Protein AF-A0AAV0Y9K5-F1 (afdb_monomer_lite)

Structure (mmCIF, N/CA/C/O backbone):
data_AF-A0AAV0Y9K5-F1
#
_entry.id   AF-A0AAV0Y9K5-F1
#
loop_
_atom_site.group_PDB
_atom_site.id
_atom_site.type_symbol
_atom_site.label_atom_id
_atom_site.label_alt_id
_atom_site.label_comp_id
_atom_site.label_asym_id
_atom_site.label_entity_id
_atom_site.label_seq_id
_atom_site.pdbx_PDB_ins_code
_atom_site.Cartn_x
_atom_site.Cartn_y
_atom_site.Cartn_z
_atom_site.occupancy
_atom_site.B_iso_or_equiv
_atom_site.auth_seq_id
_atom_site.auth_comp_id
_atom_site.auth_asym_id
_atom_site.auth_atom_id
_atom_site.pdbx_PDB_model_num
ATOM 1 N N . MET A 1 1 ? 16.416 -33.938 -94.718 1.00 33.91 1 MET A N 1
ATOM 2 C CA . MET A 1 1 ? 17.228 -32.717 -94.910 1.00 33.91 1 MET A CA 1
ATOM 3 C C . MET A 1 1 ? 16.615 -31.605 -94.072 1.00 33.91 1 MET A C 1
ATOM 5 O O . MET A 1 1 ? 15.690 -30.941 -94.509 1.00 33.91 1 MET A O 1
ATOM 9 N N . THR A 1 2 ? 17.045 -31.491 -92.819 1.00 32.94 2 THR A N 1
ATOM 10 C CA . THR A 1 2 ? 16.556 -30.498 -91.853 1.00 32.94 2 THR A CA 1
ATOM 11 C C . THR A 1 2 ? 17.493 -29.299 -91.865 1.00 32.94 2 THR A C 1
ATOM 13 O O . THR A 1 2 ? 18.626 -29.385 -91.402 1.00 32.94 2 THR A O 1
ATOM 16 N N . THR A 1 3 ? 17.034 -28.193 -92.441 1.00 32.84 3 THR A N 1
ATOM 17 C CA . THR A 1 3 ? 17.756 -26.920 -92.498 1.00 32.84 3 THR A CA 1
ATOM 18 C C . THR A 1 3 ? 17.800 -26.270 -91.115 1.00 32.84 3 THR A C 1
ATOM 20 O O . THR A 1 3 ? 16.794 -25.760 -90.623 1.00 32.84 3 THR A O 1
ATOM 23 N N . THR A 1 4 ? 18.976 -26.280 -90.495 1.00 39.34 4 THR A N 1
ATOM 24 C CA . THR A 1 4 ? 19.327 -25.509 -89.298 1.00 39.34 4 THR A CA 1
ATOM 25 C C . THR A 1 4 ? 19.310 -24.010 -89.608 1.00 39.34 4 THR A C 1
ATOM 27 O O . THR A 1 4 ? 20.103 -23.526 -90.415 1.00 39.34 4 THR A O 1
ATOM 30 N N . LYS A 1 5 ? 18.400 -23.260 -88.971 1.00 43.12 5 LYS A N 1
ATOM 31 C CA . LYS A 1 5 ? 18.422 -21.790 -88.968 1.00 43.12 5 LYS A CA 1
ATOM 32 C C . LYS A 1 5 ? 19.549 -21.315 -88.047 1.00 43.12 5 LYS A C 1
ATOM 34 O O . LYS A 1 5 ? 19.504 -21.559 -86.847 1.00 43.12 5 LYS A O 1
ATOM 39 N N . ASN A 1 6 ? 20.537 -20.634 -88.621 1.00 41.34 6 ASN A N 1
ATOM 40 C CA . ASN A 1 6 ? 21.609 -19.963 -87.890 1.00 41.34 6 ASN A CA 1
ATOM 41 C C . ASN A 1 6 ? 21.047 -18.769 -87.102 1.00 41.34 6 ASN A C 1
ATOM 43 O O . ASN A 1 6 ? 20.662 -17.763 -87.699 1.00 41.34 6 ASN A O 1
ATOM 47 N N . THR A 1 7 ? 21.026 -18.863 -85.774 1.00 45.25 7 THR A N 1
ATOM 48 C CA . THR A 1 7 ? 20.825 -17.723 -84.869 1.00 45.25 7 THR A CA 1
ATOM 49 C C . THR A 1 7 ? 22.061 -16.826 -84.906 1.00 45.25 7 THR A C 1
ATOM 51 O O . THR A 1 7 ? 23.193 -17.294 -84.761 1.00 45.25 7 THR A O 1
ATOM 54 N N . ARG A 1 8 ? 21.869 -15.524 -85.148 1.00 39.25 8 ARG A N 1
ATOM 55 C CA . ARG A 1 8 ? 22.966 -14.547 -85.155 1.00 39.25 8 ARG A CA 1
ATOM 56 C C . ARG A 1 8 ? 23.353 -14.233 -83.708 1.00 39.25 8 ARG A C 1
ATOM 58 O O . ARG A 1 8 ? 22.507 -14.173 -82.825 1.00 39.25 8 ARG A O 1
ATOM 65 N N . ARG A 1 9 ? 24.640 -13.967 -83.463 1.00 42.25 9 ARG A N 1
ATOM 66 C CA . ARG A 1 9 ? 25.196 -13.625 -82.133 1.00 42.25 9 ARG A CA 1
ATOM 67 C C . ARG A 1 9 ? 24.560 -12.373 -81.489 1.00 42.25 9 ARG A C 1
ATOM 69 O O . ARG A 1 9 ? 24.800 -12.115 -80.318 1.00 42.25 9 ARG A O 1
ATOM 76 N N . SER A 1 10 ? 23.774 -11.611 -82.252 1.00 48.78 10 SER A N 1
ATOM 77 C CA . SER A 1 10 ? 23.029 -10.415 -81.842 1.00 48.78 10 SER A CA 1
ATOM 78 C C . SER A 1 10 ? 21.662 -10.691 -81.204 1.00 48.78 10 SER A C 1
ATOM 80 O O . SER A 1 10 ? 21.035 -9.748 -80.744 1.00 48.78 10 SER A O 1
ATOM 82 N N . ASP A 1 11 ? 21.197 -11.944 -81.158 1.00 47.25 11 ASP A N 1
ATOM 83 C CA . ASP A 1 11 ? 19.882 -12.298 -80.590 1.00 47.25 11 ASP A CA 1
ATOM 84 C C . ASP A 1 11 ? 19.934 -12.607 -79.078 1.00 47.25 11 ASP A C 1
ATOM 86 O O . ASP A 1 11 ? 19.009 -13.193 -78.516 1.00 47.25 11 ASP A O 1
ATOM 90 N N . ILE A 1 12 ? 21.019 -12.225 -78.393 1.00 52.91 12 ILE A N 1
ATOM 91 C CA . ILE A 1 12 ? 21.086 -12.280 -76.928 1.00 52.91 12 ILE A CA 1
ATOM 92 C C . ILE A 1 12 ? 20.261 -11.093 -76.408 1.00 52.91 12 ILE A C 1
ATOM 94 O O . ILE A 1 12 ? 20.577 -9.961 -76.777 1.00 52.91 12 ILE A O 1
ATOM 98 N N . PRO A 1 13 ? 19.223 -11.299 -75.575 1.00 57.62 13 PRO A N 1
ATOM 99 C CA . PRO A 1 13 ? 18.435 -10.199 -75.034 1.00 57.62 13 PRO A CA 1
ATOM 100 C C . PRO A 1 13 ? 19.340 -9.305 -74.180 1.00 57.62 13 PRO A C 1
ATOM 102 O O . PRO A 1 13 ? 19.715 -9.653 -73.061 1.00 57.62 13 PRO A O 1
ATOM 105 N N . VAL A 1 14 ? 19.732 -8.161 -74.739 1.00 71.81 14 VAL A N 1
ATOM 106 C CA . VAL A 1 14 ? 20.492 -7.134 -74.028 1.00 71.81 14 VAL A CA 1
ATOM 107 C C . VAL A 1 14 ? 19.559 -6.523 -72.988 1.00 71.81 14 VAL A C 1
ATOM 109 O O . VAL A 1 14 ? 18.452 -6.092 -73.310 1.00 71.81 14 VAL A O 1
ATOM 112 N N . PHE A 1 15 ? 19.976 -6.530 -71.724 1.00 80.62 15 PHE A N 1
ATOM 113 C CA . PHE A 1 15 ? 19.208 -5.916 -70.646 1.00 80.62 15 PHE A CA 1
ATOM 114 C C . PHE A 1 15 ? 19.097 -4.402 -70.881 1.00 80.62 15 PHE A C 1
ATOM 116 O O . PHE A 1 15 ? 20.105 -3.733 -71.103 1.00 80.62 15 PHE A O 1
ATOM 123 N N . ASP A 1 16 ? 17.879 -3.861 -70.829 1.00 84.69 16 ASP A N 1
ATOM 124 C CA . ASP A 1 16 ? 17.638 -2.426 -70.994 1.00 84.69 16 ASP A CA 1
ATOM 125 C C . ASP A 1 16 ? 17.833 -1.692 -69.660 1.00 84.69 16 ASP A C 1
ATOM 127 O O . ASP A 1 16 ? 16.933 -1.617 -68.823 1.00 84.69 16 ASP A O 1
ATOM 131 N N . PHE A 1 17 ? 19.031 -1.145 -69.476 1.00 84.31 17 PHE A N 1
ATOM 132 C CA . PHE A 1 17 ? 19.441 -0.407 -68.281 1.00 84.31 17 PHE A CA 1
ATOM 133 C C . PHE A 1 17 ? 18.719 0.933 -68.089 1.00 84.31 17 PHE A C 1
ATOM 135 O O . PHE A 1 17 ? 18.661 1.427 -66.961 1.00 84.31 17 PHE A O 1
ATOM 142 N N . LYS A 1 18 ? 18.135 1.485 -69.161 1.00 85.69 18 LYS A N 1
ATOM 143 C CA . LYS A 1 18 ? 17.441 2.776 -69.157 1.00 85.69 18 LYS A CA 1
ATOM 144 C C . LYS A 1 18 ? 15.988 2.638 -68.715 1.00 85.69 18 LYS A C 1
ATOM 146 O O . LYS A 1 18 ? 15.462 3.531 -68.054 1.00 85.69 18 LYS A O 1
ATOM 151 N N . GLN A 1 19 ? 15.333 1.538 -69.085 1.00 85.19 19 GLN A N 1
ATOM 152 C CA . GLN A 1 19 ? 13.914 1.315 -68.783 1.00 85.19 19 GLN A CA 1
ATOM 153 C C . GLN A 1 19 ? 13.682 0.343 -67.624 1.00 85.19 19 GLN A C 1
ATOM 155 O O . GLN A 1 19 ? 12.619 0.383 -67.005 1.00 85.19 19 GLN A O 1
ATOM 160 N N . LYS A 1 20 ? 14.652 -0.519 -67.293 1.00 88.50 20 LYS A N 1
ATOM 161 C CA . LYS A 1 20 ? 14.515 -1.514 -66.222 1.00 88.50 20 LYS A CA 1
ATOM 162 C C . LYS A 1 20 ? 15.459 -1.250 -65.057 1.00 88.50 20 LYS A C 1
ATOM 164 O O . LYS A 1 20 ? 16.597 -0.821 -65.211 1.00 88.50 20 LYS A O 1
ATOM 169 N N . CYS A 1 21 ? 14.987 -1.590 -63.863 1.00 89.62 21 CYS A N 1
ATOM 170 C CA . CYS A 1 21 ? 15.775 -1.565 -62.643 1.00 89.62 21 CYS A CA 1
AT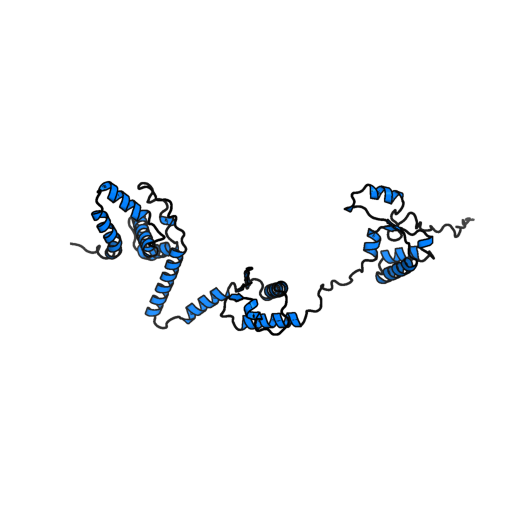OM 171 C C . CYS A 1 21 ? 16.842 -2.664 -62.672 1.00 89.62 21 CYS A C 1
ATOM 173 O O . CYS A 1 21 ? 16.518 -3.854 -62.686 1.00 89.62 21 CYS A O 1
ATOM 175 N N . LEU A 1 22 ? 18.114 -2.279 -62.579 1.00 89.38 22 LEU A N 1
ATOM 176 C CA . LEU A 1 22 ? 19.254 -3.205 -62.577 1.00 89.38 22 LEU A CA 1
ATOM 177 C C . LEU A 1 22 ? 19.247 -4.197 -61.395 1.00 89.38 22 LEU A C 1
ATOM 179 O O . LEU A 1 22 ? 19.910 -5.228 -61.455 1.00 89.38 22 LEU A O 1
ATOM 183 N N . LEU A 1 23 ? 18.488 -3.913 -60.326 1.00 88.88 23 LEU A N 1
ATOM 184 C CA . LEU A 1 23 ? 18.398 -4.767 -59.136 1.00 88.88 23 LEU A CA 1
ATOM 185 C C . LEU A 1 23 ? 17.239 -5.768 -59.203 1.00 88.88 23 LEU A C 1
ATOM 187 O O . LEU A 1 23 ? 17.429 -6.935 -58.872 1.00 88.88 23 LEU A O 1
ATOM 191 N N . CYS A 1 24 ? 16.042 -5.360 -59.629 1.00 88.00 24 CYS A N 1
ATOM 192 C CA . CYS A 1 24 ? 14.838 -6.206 -59.570 1.00 88.00 24 CYS A CA 1
ATOM 193 C C . CYS A 1 24 ? 14.204 -6.513 -60.933 1.00 88.00 24 CYS A C 1
ATOM 195 O O . CYS A 1 24 ? 13.183 -7.186 -60.967 1.00 88.00 24 CYS A O 1
ATOM 197 N N . GLU A 1 25 ? 14.772 -6.011 -62.036 1.00 85.62 25 GLU A N 1
ATOM 198 C CA . GLU A 1 25 ? 14.223 -6.103 -63.403 1.00 85.62 25 GLU A CA 1
ATOM 199 C C . GLU A 1 25 ? 12.873 -5.379 -63.623 1.00 85.62 25 GLU A C 1
ATOM 201 O O . GLU A 1 25 ? 12.428 -5.217 -64.759 1.00 85.62 25 GLU A O 1
ATOM 206 N N . GLY A 1 26 ? 12.248 -4.861 -62.564 1.00 86.00 26 GLY A N 1
ATOM 207 C CA . GLY A 1 26 ? 11.016 -4.080 -62.652 1.00 86.00 26 GLY A CA 1
ATOM 208 C C . GLY A 1 26 ? 11.171 -2.767 -63.424 1.00 86.00 26 GLY A C 1
ATOM 209 O O . GLY A 1 26 ? 12.276 -2.259 -63.611 1.00 86.00 26 GLY A O 1
ATOM 210 N N . ASP A 1 27 ? 10.039 -2.200 -63.834 1.00 86.50 27 ASP A N 1
ATOM 211 C CA . ASP A 1 27 ? 9.964 -0.947 -64.591 1.00 86.50 27 ASP A CA 1
ATOM 212 C C . ASP A 1 27 ? 10.581 0.230 -63.809 1.00 86.50 27 ASP A C 1
ATOM 214 O O . ASP A 1 27 ? 10.186 0.524 -62.678 1.00 86.50 27 ASP A O 1
ATOM 218 N N . ALA A 1 28 ? 11.570 0.884 -64.414 1.00 86.06 28 ALA A N 1
ATOM 219 C CA . ALA A 1 28 ? 12.260 2.077 -63.920 1.00 86.06 28 ALA A CA 1
ATOM 220 C C . ALA A 1 28 ? 12.249 3.212 -64.968 1.00 86.06 28 ALA A C 1
ATOM 222 O O . ALA A 1 28 ? 13.058 4.146 -64.907 1.00 86.06 28 ALA A O 1
ATOM 223 N N . SER A 1 29 ? 11.328 3.119 -65.930 1.00 86.94 29 SER A N 1
ATOM 224 C CA . SER A 1 29 ? 11.130 4.088 -67.000 1.00 86.94 29 SER A CA 1
ATOM 225 C C . SER A 1 29 ? 10.700 5.463 -66.489 1.00 86.94 29 SER A C 1
ATOM 227 O O . SER A 1 29 ? 10.250 5.657 -65.353 1.00 86.94 29 SER A O 1
ATOM 229 N N . ASP A 1 30 ? 10.755 6.447 -67.382 1.00 82.62 30 ASP A N 1
ATOM 230 C CA . ASP A 1 30 ? 10.190 7.770 -67.112 1.00 82.62 30 ASP A CA 1
ATOM 231 C C . ASP A 1 30 ? 8.658 7.714 -66.934 1.00 82.62 30 ASP A C 1
ATOM 233 O O . ASP A 1 30 ? 8.073 8.556 -66.248 1.00 82.62 30 ASP A O 1
ATOM 237 N N . GLU A 1 31 ? 7.984 6.706 -67.501 1.00 82.69 31 GLU A N 1
ATOM 238 C CA . GLU A 1 31 ? 6.555 6.473 -67.275 1.00 82.69 31 GLU A CA 1
ATOM 239 C C . GLU A 1 31 ? 6.269 5.992 -65.851 1.00 82.69 31 GLU A C 1
ATOM 241 O O . GLU A 1 31 ? 5.296 6.443 -65.233 1.00 82.69 31 GLU A O 1
ATOM 246 N N . PHE A 1 32 ? 7.128 5.128 -65.303 1.00 84.06 32 PHE A N 1
ATOM 247 C CA . PHE A 1 32 ? 7.065 4.712 -63.905 1.00 84.06 32 PHE A CA 1
ATOM 248 C C . PHE A 1 32 ? 7.198 5.919 -62.968 1.00 84.06 32 PHE A C 1
ATOM 250 O O . PHE A 1 32 ? 6.356 6.122 -62.091 1.00 84.06 32 PHE A O 1
ATOM 257 N N . LEU A 1 33 ? 8.174 6.797 -63.215 1.00 81.56 33 LEU A N 1
ATOM 258 C CA . LEU A 1 33 ? 8.362 8.027 -62.438 1.00 81.56 33 LEU A CA 1
ATOM 259 C C . LEU A 1 33 ? 7.132 8.949 -62.481 1.00 81.56 33 LEU A C 1
ATOM 261 O O . LEU A 1 33 ? 6.698 9.460 -61.445 1.00 81.56 33 LEU A O 1
ATOM 265 N N . LYS A 1 34 ? 6.508 9.115 -63.656 1.00 84.44 34 LYS A N 1
ATOM 266 C CA . LYS A 1 34 ? 5.261 9.890 -63.800 1.00 84.44 34 LYS A CA 1
ATOM 267 C C . LYS A 1 34 ? 4.106 9.297 -62.985 1.00 84.44 34 LYS A C 1
ATOM 269 O O . LYS A 1 34 ? 3.277 10.050 -62.473 1.00 84.44 34 LYS A O 1
ATOM 274 N N . LYS A 1 35 ? 4.038 7.967 -62.846 1.00 83.44 35 LYS A N 1
ATOM 275 C CA . LYS A 1 35 ? 3.048 7.282 -61.994 1.00 83.44 35 LYS A CA 1
ATOM 276 C C . LYS A 1 35 ? 3.368 7.456 -60.504 1.00 83.44 35 LYS A C 1
ATOM 278 O O . LYS A 1 35 ? 2.452 7.706 -59.724 1.00 83.44 35 LYS A O 1
ATOM 283 N N . GLU A 1 36 ? 4.639 7.399 -60.109 1.00 84.19 36 GLU A N 1
ATOM 284 C CA . GLU A 1 36 ? 5.077 7.591 -58.718 1.00 84.19 36 GLU A CA 1
ATOM 285 C C . GLU A 1 36 ? 4.816 9.012 -58.201 1.00 84.19 36 GLU A C 1
ATOM 287 O O . GLU A 1 36 ? 4.364 9.184 -57.069 1.00 84.19 36 GLU A O 1
ATOM 292 N N . ILE A 1 37 ? 4.997 10.047 -59.029 1.00 82.88 37 ILE A N 1
ATOM 293 C CA . ILE A 1 37 ? 4.720 11.443 -58.635 1.00 82.88 37 ILE A CA 1
ATOM 294 C C . ILE A 1 37 ? 3.243 11.647 -58.249 1.00 82.88 37 ILE A C 1
ATOM 296 O O . ILE A 1 37 ? 2.948 12.459 -57.370 1.00 82.88 37 ILE A O 1
ATOM 300 N N . LYS A 1 38 ? 2.311 10.876 -58.831 1.00 84.06 38 LYS A N 1
ATOM 301 C CA . LYS A 1 38 ? 0.877 10.935 -58.489 1.00 84.06 38 LYS A CA 1
ATOM 302 C C . LYS A 1 38 ? 0.554 10.345 -57.112 1.00 84.06 38 LYS A C 1
ATOM 304 O O . LYS A 1 38 ? -0.522 10.606 -56.581 1.00 84.06 38 LYS A O 1
ATOM 309 N N . LYS A 1 39 ? 1.453 9.555 -56.514 1.00 85.12 39 LYS A N 1
ATOM 310 C CA . LYS A 1 39 ? 1.247 8.970 -55.181 1.00 85.12 39 LYS A CA 1
ATOM 311 C C . LYS A 1 39 ? 1.504 10.004 -54.069 1.00 85.12 39 LYS A C 1
ATOM 313 O O . LYS A 1 39 ? 2.211 10.990 -54.294 1.00 85.12 39 LYS A O 1
ATOM 318 N N . PRO A 1 40 ? 0.985 9.795 -52.845 1.00 80.38 40 PRO A N 1
ATOM 319 C CA . PRO A 1 40 ? 1.371 10.579 -51.669 1.00 80.38 40 PRO A CA 1
ATOM 320 C C . PRO A 1 40 ? 2.871 10.461 -51.383 1.00 80.38 40 PRO A C 1
ATOM 322 O O . PRO A 1 40 ? 3.434 9.382 -51.552 1.00 80.38 40 PRO A O 1
ATOM 325 N N . VAL A 1 41 ? 3.506 11.537 -50.902 1.00 77.12 41 VAL A N 1
ATOM 326 C CA . VAL A 1 41 ? 4.972 11.633 -50.718 1.00 77.12 41 VAL A CA 1
ATOM 327 C C . VAL A 1 41 ? 5.558 10.458 -49.924 1.00 77.12 41 VAL A C 1
ATOM 329 O O . VAL A 1 41 ? 6.621 9.967 -50.292 1.00 77.12 41 VAL A O 1
ATOM 332 N N . GLN A 1 42 ? 4.866 9.953 -48.893 1.00 76.69 42 GLN A N 1
ATOM 333 C CA . GLN A 1 42 ? 5.368 8.831 -48.083 1.00 76.69 42 GLN A CA 1
ATOM 334 C C . GLN A 1 42 ? 5.383 7.480 -48.820 1.00 76.69 42 GLN A C 1
ATOM 336 O O . GLN A 1 42 ? 6.058 6.558 -48.374 1.00 76.69 42 GLN A O 1
ATOM 341 N N . LYS A 1 43 ? 4.628 7.341 -49.917 1.00 77.38 43 LYS A N 1
ATOM 342 C CA . LYS A 1 43 ? 4.468 6.089 -50.676 1.00 77.38 43 LYS A CA 1
ATOM 343 C C . LYS A 1 43 ? 5.194 6.095 -52.024 1.00 77.38 43 LYS A C 1
ATOM 345 O O . LYS A 1 43 ? 5.048 5.133 -52.772 1.00 77.38 43 LYS A O 1
ATOM 350 N N . ARG A 1 44 ? 5.916 7.174 -52.348 1.00 83.19 44 ARG A N 1
ATOM 351 C CA . ARG A 1 44 ? 6.665 7.292 -53.605 1.00 83.19 44 ARG A CA 1
ATOM 352 C C . ARG A 1 44 ? 7.960 6.501 -53.514 1.00 83.19 44 ARG A C 1
ATOM 354 O O . ARG A 1 44 ? 8.739 6.732 -52.587 1.00 83.19 44 ARG A O 1
ATOM 361 N N . ASP A 1 45 ? 8.222 5.647 -54.493 1.00 81.94 45 ASP A N 1
ATOM 362 C CA . ASP A 1 45 ? 9.564 5.115 -54.708 1.00 81.94 45 ASP A CA 1
ATOM 363 C C . ASP A 1 45 ? 10.336 6.032 -55.662 1.00 81.94 45 ASP A C 1
ATOM 365 O O . ASP A 1 45 ? 9.798 6.534 -56.650 1.00 81.94 45 ASP A O 1
ATOM 369 N N . ARG A 1 46 ? 11.600 6.302 -55.341 1.00 85.00 46 ARG A N 1
ATOM 370 C CA . ARG A 1 46 ? 12.464 7.151 -56.172 1.00 85.00 46 ARG A CA 1
ATOM 371 C C . ARG A 1 46 ? 13.285 6.248 -57.073 1.00 85.00 46 ARG A C 1
ATOM 373 O O . ARG A 1 46 ? 13.826 5.264 -56.590 1.00 85.00 46 ARG A O 1
ATOM 380 N N . VAL A 1 47 ? 13.420 6.583 -58.349 1.00 88.94 47 VAL A N 1
ATOM 381 C CA . VAL A 1 47 ? 14.395 5.916 -59.223 1.00 88.94 47 VAL A CA 1
ATOM 382 C C . VAL A 1 47 ? 15.683 6.728 -59.197 1.00 88.94 47 VAL A C 1
ATOM 384 O O . VAL A 1 47 ? 15.647 7.950 -59.320 1.00 88.94 47 VAL A O 1
ATOM 387 N N . HIS A 1 48 ? 16.804 6.047 -59.001 1.00 88.88 48 HIS A N 1
ATOM 388 C CA . HIS A 1 48 ? 18.143 6.616 -59.036 1.00 88.88 48 HIS A CA 1
ATOM 389 C C . HIS A 1 48 ? 18.845 6.192 -60.324 1.00 88.88 48 HIS A C 1
ATOM 391 O O . HIS A 1 48 ? 18.764 5.025 -60.712 1.00 88.88 48 HIS A O 1
ATOM 397 N N . CYS A 1 49 ? 19.539 7.137 -60.953 1.00 88.75 49 CYS A N 1
ATOM 398 C CA . CYS A 1 49 ? 20.448 6.872 -62.061 1.00 88.75 49 CYS A CA 1
ATOM 399 C C . CYS A 1 49 ? 21.864 6.662 -61.514 1.00 88.75 49 CYS A C 1
ATOM 401 O O . CYS A 1 49 ? 22.257 7.287 -60.528 1.00 88.75 49 CYS A O 1
ATOM 403 N N . VAL A 1 50 ? 22.624 5.768 -62.136 1.00 87.69 50 VAL A N 1
ATOM 404 C CA . VAL A 1 50 ? 24.023 5.530 -61.782 1.00 87.69 50 VAL A CA 1
ATOM 405 C C . VAL A 1 50 ? 24.871 6.664 -62.350 1.00 87.69 50 VAL A C 1
ATOM 407 O O . VAL A 1 50 ? 24.995 6.807 -63.561 1.00 87.69 50 VAL A O 1
ATOM 410 N N . GLU A 1 51 ? 25.454 7.468 -61.465 1.00 86.25 51 GLU A N 1
ATOM 411 C CA . GLU A 1 51 ? 26.272 8.633 -61.836 1.00 86.25 51 GLU A CA 1
ATOM 412 C C . GLU A 1 51 ? 27.775 8.395 -61.624 1.00 86.25 51 GLU A C 1
ATOM 414 O O . GLU A 1 51 ? 28.606 9.097 -62.195 1.00 86.25 51 GLU A O 1
ATOM 419 N N . THR A 1 52 ? 28.151 7.408 -60.804 1.00 86.31 52 THR A N 1
ATOM 420 C CA . THR A 1 52 ? 29.544 7.176 -60.403 1.00 86.31 52 THR A CA 1
ATOM 421 C C . THR A 1 52 ? 30.106 5.889 -61.000 1.00 86.31 52 THR A C 1
ATOM 423 O O . THR A 1 52 ? 29.507 4.821 -60.894 1.00 86.31 52 THR A O 1
ATOM 426 N N . LEU A 1 53 ? 31.317 5.968 -61.565 1.00 83.31 53 LEU A N 1
ATOM 427 C CA . LEU A 1 53 ? 32.016 4.811 -62.147 1.00 83.31 53 LEU A CA 1
ATOM 428 C C . LEU A 1 53 ? 32.310 3.717 -61.102 1.00 83.31 53 LEU A C 1
ATOM 430 O O . LEU A 1 53 ? 32.222 2.529 -61.398 1.00 83.31 53 LEU A O 1
ATOM 434 N N . VAL A 1 54 ? 32.567 4.119 -59.851 1.00 86.75 54 VAL A N 1
ATOM 435 C CA . VAL A 1 54 ? 32.848 3.218 -58.714 1.00 86.75 54 VAL A CA 1
ATOM 436 C C . VAL A 1 54 ? 31.602 2.436 -58.263 1.00 86.75 54 VAL A C 1
ATOM 438 O O . VAL A 1 54 ? 31.710 1.431 -57.560 1.00 86.75 54 VAL A O 1
ATOM 441 N N . PHE A 1 55 ? 30.396 2.854 -58.672 1.00 86.62 55 PHE A N 1
ATOM 442 C CA . PHE A 1 55 ? 29.151 2.194 -58.268 1.00 86.62 55 PHE A CA 1
ATOM 443 C C . PHE A 1 55 ? 29.109 0.725 -58.690 1.00 86.62 55 PHE A C 1
ATOM 445 O O . PHE A 1 55 ? 28.623 -0.119 -57.940 1.00 86.62 55 PHE A O 1
ATOM 452 N N . LYS A 1 56 ? 29.647 0.410 -59.874 1.00 86.62 56 LYS A N 1
ATOM 453 C CA . LYS A 1 56 ? 29.700 -0.959 -60.390 1.00 86.62 56 LYS A CA 1
ATOM 454 C C . LYS A 1 56 ? 30.515 -1.872 -59.475 1.00 86.62 56 LYS A C 1
ATOM 456 O O . LYS A 1 56 ? 30.053 -2.961 -59.143 1.00 86.62 56 LYS A O 1
ATOM 461 N N . ASP A 1 57 ? 31.687 -1.416 -59.045 1.00 87.50 57 ASP A N 1
ATOM 462 C CA . ASP A 1 57 ? 32.575 -2.196 -58.184 1.00 87.50 57 ASP A CA 1
ATOM 463 C C . ASP A 1 57 ? 31.941 -2.417 -56.809 1.00 87.50 57 ASP A C 1
ATOM 465 O O . ASP A 1 57 ? 31.879 -3.550 -56.337 1.00 87.50 57 ASP A O 1
ATOM 469 N N . SER A 1 58 ? 31.348 -1.368 -56.226 1.00 87.12 58 SER A N 1
ATOM 470 C CA . SER A 1 58 ? 30.623 -1.462 -54.951 1.00 87.12 58 SER A CA 1
ATOM 471 C C . SER A 1 58 ? 29.410 -2.398 -55.028 1.00 87.12 58 SER A C 1
ATOM 473 O O . SER A 1 58 ? 29.132 -3.158 -54.094 1.00 87.12 58 SER A O 1
ATOM 475 N N . LEU A 1 59 ? 28.692 -2.382 -56.153 1.00 88.56 59 LEU A N 1
ATOM 476 C CA . LEU A 1 59 ? 27.561 -3.269 -56.395 1.00 88.56 59 LEU A CA 1
ATOM 477 C C . LEU A 1 59 ? 28.009 -4.733 -56.498 1.00 88.56 59 LEU A C 1
ATOM 479 O O . LEU A 1 59 ? 27.374 -5.603 -55.903 1.00 88.56 59 LEU A O 1
ATOM 483 N N . LEU A 1 60 ? 29.099 -5.005 -57.220 1.00 88.69 60 LEU A N 1
ATOM 484 C CA . LEU A 1 60 ? 29.658 -6.351 -57.364 1.00 88.69 60 LEU A CA 1
ATOM 485 C C . LEU A 1 60 ? 30.253 -6.873 -56.052 1.00 88.69 60 LEU A C 1
ATOM 487 O O . LEU A 1 60 ? 30.063 -8.045 -55.734 1.00 88.69 60 LEU A O 1
ATOM 491 N N . GLU A 1 61 ? 30.929 -6.025 -55.277 1.00 87.94 61 GLU A N 1
ATOM 492 C CA . GLU A 1 61 ? 31.437 -6.359 -53.942 1.00 87.94 61 GLU A CA 1
ATOM 493 C C . GLU A 1 61 ? 30.284 -6.732 -53.002 1.00 87.94 61 GLU A C 1
ATOM 495 O O . GLU A 1 61 ? 30.252 -7.836 -52.462 1.00 87.94 61 GLU A O 1
ATOM 500 N N . THR A 1 62 ? 29.250 -5.889 -52.934 1.00 86.25 62 THR A N 1
ATOM 501 C CA . THR A 1 62 ? 28.044 -6.166 -52.138 1.00 86.25 62 THR A CA 1
ATOM 502 C C . THR A 1 62 ? 27.347 -7.452 -52.591 1.00 86.25 62 THR A C 1
ATOM 504 O O . THR A 1 62 ? 26.839 -8.218 -51.774 1.00 86.25 62 THR A O 1
ATOM 507 N N . ALA A 1 63 ? 27.308 -7.716 -53.898 1.00 87.31 63 ALA A N 1
ATOM 508 C CA . ALA A 1 63 ? 26.692 -8.920 -54.436 1.00 87.31 63 ALA A CA 1
ATOM 509 C C . ALA A 1 63 ? 27.464 -10.198 -54.049 1.00 87.31 63 ALA A C 1
ATOM 511 O O . ALA A 1 63 ? 26.843 -11.214 -53.715 1.00 87.31 63 ALA A O 1
ATOM 512 N N . ARG A 1 64 ? 28.803 -10.140 -54.052 1.00 86.75 64 ARG A N 1
ATOM 513 C CA . ARG A 1 64 ? 29.674 -11.232 -53.589 1.00 86.75 64 ARG A CA 1
ATOM 514 C C . ARG A 1 64 ? 29.505 -11.484 -52.094 1.00 86.75 64 ARG A C 1
ATOM 516 O O . ARG A 1 64 ? 29.345 -12.636 -51.706 1.00 86.75 64 ARG A O 1
ATOM 523 N N . ASP A 1 65 ? 29.454 -10.425 -51.290 1.00 85.06 65 ASP A N 1
ATOM 524 C CA . ASP A 1 65 ? 29.279 -10.521 -49.836 1.00 85.06 65 ASP A CA 1
ATOM 525 C C . ASP A 1 65 ? 27.941 -11.160 -49.443 1.00 85.06 65 ASP A C 1
ATOM 527 O O . ASP A 1 65 ? 27.854 -11.895 -48.459 1.00 85.06 65 ASP A O 1
ATOM 531 N N . ARG A 1 66 ? 26.875 -10.883 -50.205 1.00 84.25 66 ARG A N 1
ATOM 532 C CA . ARG A 1 66 ? 25.531 -11.416 -49.930 1.00 84.25 66 ARG A CA 1
ATOM 533 C C . ARG A 1 66 ? 25.357 -12.877 -50.325 1.00 84.25 66 ARG A C 1
ATOM 535 O O . ARG A 1 66 ? 24.634 -13.588 -49.633 1.00 84.25 66 ARG A O 1
ATOM 542 N N . ASN A 1 67 ? 25.975 -13.291 -51.434 1.00 83.81 67 ASN A N 1
ATOM 543 C CA . ASN A 1 67 ? 25.931 -14.655 -51.969 1.00 83.81 67 ASN A CA 1
ATOM 544 C C . ASN A 1 67 ? 24.518 -15.297 -51.980 1.00 83.81 67 ASN A C 1
ATOM 546 O O . ASN A 1 67 ? 24.347 -16.460 -51.614 1.00 83.81 67 ASN A O 1
ATOM 550 N N . ASP A 1 68 ? 23.489 -14.528 -52.356 1.00 86.44 68 ASP A N 1
ATOM 551 C CA . ASP A 1 68 ? 22.101 -14.981 -52.465 1.00 86.44 68 ASP A CA 1
ATOM 552 C C . ASP A 1 68 ? 21.682 -15.125 -53.944 1.00 86.44 68 ASP A C 1
ATOM 554 O O . ASP A 1 68 ? 22.384 -14.718 -54.875 1.00 86.44 68 ASP A O 1
ATOM 558 N N . LYS A 1 69 ? 20.519 -15.741 -54.200 1.00 88.62 69 LYS A N 1
ATOM 559 C CA . LYS A 1 69 ? 19.991 -15.866 -55.574 1.00 88.62 69 LYS A CA 1
ATOM 560 C C . LYS A 1 69 ? 19.844 -14.488 -56.235 1.00 88.62 69 LYS A C 1
ATOM 562 O O . LYS A 1 69 ? 20.161 -14.321 -57.407 1.00 88.62 69 LYS A O 1
ATOM 567 N N . TRP A 1 70 ? 19.421 -13.497 -55.450 1.00 87.12 70 TRP A N 1
ATOM 568 C CA . TRP A 1 70 ? 19.245 -12.125 -55.911 1.00 87.12 70 TRP A CA 1
ATOM 569 C C . TRP A 1 70 ? 20.571 -11.490 -56.353 1.00 87.12 70 TRP A C 1
ATOM 571 O O . TRP A 1 70 ? 20.619 -10.835 -57.394 1.00 87.12 70 TRP A O 1
ATOM 581 N N . SER A 1 71 ? 21.658 -11.716 -55.615 1.00 87.62 71 SER A N 1
ATOM 582 C CA . SER A 1 71 ? 22.981 -11.204 -55.951 1.00 87.62 71 SER A CA 1
ATOM 583 C C . SER A 1 71 ? 23.574 -11.890 -57.177 1.00 87.62 71 SER A C 1
ATOM 585 O O . SER A 1 71 ? 24.176 -11.213 -58.008 1.00 87.62 71 SER A O 1
ATOM 587 N N . SER A 1 72 ? 23.319 -13.189 -57.356 1.00 86.56 72 SER A N 1
ATOM 588 C CA . SER A 1 72 ? 23.715 -13.935 -58.560 1.00 86.56 72 SER A CA 1
ATOM 589 C C . SER A 1 72 ? 23.074 -13.356 -59.829 1.00 86.56 72 SER A C 1
ATOM 591 O O . SER A 1 72 ? 23.766 -13.116 -60.821 1.00 86.56 72 SER A O 1
ATOM 593 N N . ASP A 1 73 ? 21.777 -13.036 -59.774 1.00 86.56 73 ASP A N 1
ATOM 594 C CA . ASP A 1 73 ? 21.044 -12.421 -60.889 1.00 86.56 73 ASP A CA 1
ATOM 595 C C . ASP A 1 73 ? 21.538 -10.992 -61.190 1.00 86.56 73 ASP A C 1
ATOM 597 O O . ASP A 1 73 ? 21.576 -10.558 -62.343 1.00 86.56 73 ASP A O 1
ATOM 601 N N . VAL A 1 74 ? 21.916 -10.218 -60.164 1.00 88.19 74 VAL A N 1
ATOM 602 C CA . VAL A 1 74 ? 22.515 -8.879 -60.342 1.00 88.19 74 VAL A CA 1
ATOM 603 C C . VAL A 1 74 ? 23.907 -8.971 -60.974 1.00 88.19 74 VAL A C 1
ATOM 605 O O . VAL A 1 74 ? 24.189 -8.221 -61.909 1.00 88.19 74 VAL A O 1
ATOM 608 N N . ILE A 1 75 ? 24.754 -9.905 -60.527 1.00 88.00 75 ILE A N 1
ATOM 609 C CA . ILE A 1 75 ? 26.091 -10.124 -61.100 1.00 88.00 75 ILE A CA 1
ATOM 610 C C . ILE A 1 75 ? 25.969 -10.470 -62.583 1.00 88.00 75 ILE A C 1
ATOM 612 O O . ILE A 1 75 ? 26.578 -9.796 -63.408 1.00 88.00 75 ILE A O 1
ATOM 616 N N . LEU A 1 76 ? 25.121 -11.439 -62.940 1.00 85.12 76 LEU A N 1
ATOM 617 C CA . LEU A 1 76 ? 24.946 -11.864 -64.332 1.00 85.12 76 LEU A CA 1
ATOM 618 C C . LEU A 1 76 ? 24.545 -10.701 -65.257 1.00 85.12 76 LEU A C 1
ATOM 620 O O . LEU A 1 76 ? 25.028 -10.613 -66.386 1.00 85.12 76 LEU A O 1
ATOM 624 N N . ARG A 1 77 ? 23.696 -9.787 -64.769 1.00 85.19 77 ARG A N 1
ATOM 625 C CA . ARG A 1 77 ? 23.253 -8.602 -65.521 1.00 85.19 77 ARG A CA 1
ATOM 626 C C . ARG A 1 77 ? 24.361 -7.568 -65.696 1.00 85.19 77 ARG A C 1
ATOM 628 O O . ARG A 1 77 ? 24.516 -7.015 -66.780 1.00 85.19 77 ARG A O 1
ATOM 635 N N . VAL A 1 78 ? 25.124 -7.297 -64.642 1.00 86.00 78 VAL A N 1
ATOM 636 C CA . VAL A 1 78 ? 26.090 -6.187 -64.606 1.00 86.00 78 VAL A CA 1
ATOM 637 C C . VAL A 1 78 ? 27.473 -6.586 -65.137 1.00 86.00 78 VAL A C 1
ATOM 639 O O . VAL A 1 78 ? 28.204 -5.730 -65.633 1.00 86.00 78 VAL A O 1
ATOM 642 N N . SER A 1 79 ? 27.837 -7.872 -65.099 1.00 80.88 79 SER A N 1
ATOM 643 C CA . SER A 1 79 ? 29.160 -8.365 -65.515 1.00 80.88 79 SER A CA 1
ATOM 644 C C . SER A 1 79 ? 29.514 -8.060 -66.973 1.00 80.88 79 SER A C 1
ATOM 646 O O . SER A 1 79 ? 30.682 -7.817 -67.266 1.00 80.88 79 SER A O 1
ATOM 648 N N . ASN A 1 80 ? 28.526 -8.040 -67.872 1.00 77.44 80 ASN A N 1
ATOM 649 C CA . ASN A 1 80 ? 28.749 -7.849 -69.310 1.00 77.44 80 ASN A CA 1
ATOM 650 C C . ASN A 1 80 ? 28.766 -6.377 -69.752 1.00 77.44 80 ASN A C 1
ATOM 652 O O . ASN A 1 80 ? 29.052 -6.096 -70.914 1.00 77.44 80 ASN A O 1
ATOM 656 N N . VAL A 1 81 ? 28.473 -5.434 -68.852 1.00 82.00 81 VAL A N 1
ATOM 657 C CA . VAL A 1 81 ? 28.523 -3.997 -69.148 1.00 82.00 81 VAL A CA 1
ATOM 658 C C . VAL A 1 81 ? 29.850 -3.446 -68.663 1.00 82.00 81 VAL A C 1
ATOM 660 O O . VAL A 1 81 ? 30.204 -3.651 -67.506 1.00 82.00 81 VAL A O 1
ATOM 663 N N . SER A 1 82 ? 30.597 -2.743 -69.513 1.00 77.81 82 SER A N 1
ATOM 664 C CA . SER A 1 82 ? 31.846 -2.086 -69.109 1.00 77.81 82 SER A CA 1
ATOM 665 C C . SER A 1 82 ? 31.571 -0.938 -68.135 1.00 77.81 82 SER A C 1
ATOM 667 O O . SER A 1 82 ? 32.113 -0.957 -67.030 1.00 77.81 82 SER A O 1
ATOM 669 N N . ASP A 1 83 ? 30.665 -0.029 -68.502 1.00 83.25 83 ASP A N 1
ATOM 670 C CA . ASP A 1 83 ? 30.323 1.185 -67.759 1.00 83.25 83 ASP A CA 1
ATOM 671 C C . ASP A 1 83 ? 28.798 1.340 -67.585 1.00 83.25 83 ASP A C 1
ATOM 673 O O . ASP A 1 83 ? 28.045 1.441 -68.556 1.00 83.25 83 ASP A O 1
ATOM 677 N N . LEU A 1 84 ? 28.344 1.354 -66.326 1.00 84.38 84 LEU A N 1
ATOM 678 C CA . LEU A 1 84 ? 26.931 1.524 -65.967 1.00 84.38 84 LEU A CA 1
ATOM 679 C C . LEU A 1 84 ? 26.437 2.966 -66.134 1.00 84.38 84 LEU A C 1
ATOM 681 O O . LEU A 1 84 ? 25.236 3.164 -66.318 1.00 84.38 84 LEU A O 1
ATOM 685 N N . VAL A 1 85 ? 27.335 3.952 -66.074 1.00 84.88 85 VAL A N 1
ATOM 686 C CA . VAL A 1 85 ? 27.012 5.366 -66.296 1.00 84.88 85 VAL A CA 1
ATOM 687 C C . VAL A 1 85 ? 26.710 5.577 -67.778 1.00 84.88 85 VAL A C 1
ATOM 689 O O . VAL A 1 85 ? 25.663 6.121 -68.122 1.00 84.88 85 VAL A O 1
ATOM 692 N N . ALA A 1 86 ? 27.565 5.051 -68.662 1.00 84.12 86 ALA A N 1
ATOM 693 C CA . ALA A 1 86 ? 27.347 5.089 -70.110 1.00 84.12 86 ALA A CA 1
ATOM 694 C C . ALA A 1 86 ? 26.091 4.313 -70.550 1.00 84.12 86 ALA A C 1
ATOM 696 O O . ALA A 1 86 ? 25.437 4.690 -71.519 1.00 84.12 86 ALA A O 1
ATOM 697 N N . ALA A 1 87 ? 25.738 3.244 -69.829 1.00 83.12 87 ALA A N 1
ATOM 698 C CA . ALA A 1 87 ? 24.514 2.480 -70.061 1.00 83.12 87 ALA A CA 1
ATOM 699 C C . ALA A 1 87 ? 23.248 3.129 -69.460 1.00 83.12 87 ALA A C 1
ATOM 701 O O . ALA A 1 87 ? 22.172 2.543 -69.561 1.00 83.12 87 ALA A O 1
ATOM 702 N N . GLU A 1 88 ? 23.359 4.305 -68.827 1.00 85.00 88 GLU A N 1
ATOM 703 C CA . GLU A 1 88 ? 22.268 5.004 -68.129 1.00 85.00 88 GLU A CA 1
ATOM 704 C C . GLU A 1 88 ? 21.537 4.120 -67.099 1.00 85.00 88 GLU A C 1
ATOM 706 O O . GLU A 1 88 ? 20.311 4.159 -66.984 1.00 85.00 88 GLU A O 1
ATOM 711 N N . GLY A 1 89 ? 22.286 3.307 -66.346 1.00 86.75 89 GLY A N 1
ATOM 712 C CA . GLY A 1 89 ? 21.732 2.343 -65.397 1.00 86.75 89 GLY A CA 1
ATOM 713 C C . GLY A 1 89 ? 20.801 2.967 -64.362 1.00 86.75 89 GLY A C 1
ATOM 714 O O . GLY A 1 89 ? 21.157 3.944 -63.703 1.00 86.75 89 GLY A O 1
ATOM 715 N N . ARG A 1 90 ? 19.621 2.367 -64.173 1.00 90.75 90 ARG A N 1
ATOM 716 C CA . ARG A 1 90 ? 18.627 2.816 -63.186 1.00 90.75 90 ARG A CA 1
ATOM 717 C C . ARG A 1 90 ? 18.318 1.771 -62.123 1.00 90.75 90 ARG A C 1
ATOM 719 O O . ARG A 1 90 ? 18.344 0.568 -62.381 1.00 90.75 90 ARG A O 1
ATOM 726 N N . TYR A 1 91 ? 17.966 2.221 -60.920 1.00 91.62 91 TYR A N 1
ATOM 727 C CA . TYR A 1 91 ? 17.466 1.352 -59.853 1.00 91.62 91 TYR A CA 1
ATOM 728 C C . TYR A 1 91 ? 16.441 2.042 -58.949 1.00 91.62 91 TYR A C 1
ATOM 730 O O . TYR A 1 91 ? 16.496 3.249 -58.726 1.00 91.62 91 TYR A O 1
ATOM 738 N N . HIS A 1 92 ? 15.507 1.273 -58.383 1.00 91.44 92 HIS A N 1
ATOM 739 C CA . HIS A 1 92 ? 14.581 1.787 -57.370 1.00 91.44 92 HIS A CA 1
ATOM 740 C C . HIS A 1 92 ? 15.300 2.050 -56.045 1.00 91.44 92 HIS A C 1
ATOM 742 O O . HIS A 1 92 ? 16.112 1.242 -55.591 1.00 91.44 92 HIS A O 1
ATOM 748 N N . GLY A 1 93 ? 14.955 3.140 -55.369 1.00 86.69 93 GLY A N 1
ATOM 749 C CA . GLY A 1 93 ? 15.515 3.526 -54.080 1.00 86.69 93 GLY A CA 1
ATOM 750 C C . GLY A 1 93 ? 15.204 2.502 -52.996 1.00 86.69 93 GLY A C 1
ATOM 751 O O . GLY A 1 93 ? 16.061 2.225 -52.155 1.00 86.69 93 GLY A O 1
ATOM 752 N N . ALA A 1 94 ? 14.022 1.878 -53.037 1.00 87.69 94 ALA A N 1
ATOM 753 C CA . ALA A 1 94 ? 13.719 0.730 -52.189 1.00 87.69 94 ALA A CA 1
ATOM 754 C C . ALA A 1 94 ? 14.665 -0.448 -52.471 1.00 87.69 94 ALA A C 1
ATOM 756 O O . ALA A 1 94 ? 15.282 -0.970 -51.540 1.00 87.69 94 ALA A O 1
ATOM 757 N N . CYS A 1 95 ? 14.853 -0.826 -53.740 1.00 88.44 95 CYS A N 1
ATOM 758 C CA . CYS A 1 95 ? 15.763 -1.909 -54.115 1.00 88.44 95 CYS A CA 1
ATOM 759 C C . CYS A 1 95 ? 17.199 -1.630 -53.660 1.00 88.44 95 CYS A C 1
ATOM 761 O O . CYS A 1 95 ? 17.810 -2.505 -53.053 1.00 88.44 95 CYS A O 1
ATOM 763 N N . GLY A 1 96 ? 17.706 -0.410 -53.860 1.00 87.38 96 GLY A N 1
ATOM 764 C CA . GLY A 1 96 ? 19.035 -0.014 -53.389 1.00 87.38 96 GLY A CA 1
ATOM 765 C C . GLY A 1 96 ? 19.163 -0.135 -51.869 1.00 87.38 96 GLY A C 1
ATOM 766 O O . GLY A 1 96 ? 20.084 -0.779 -51.370 1.00 87.38 96 GLY A O 1
ATOM 767 N N . LYS A 1 97 ? 18.190 0.389 -51.112 1.00 86.62 97 LYS A N 1
ATOM 768 C CA . LYS A 1 97 ? 18.171 0.264 -49.644 1.00 86.62 97 LYS A CA 1
ATOM 769 C C . LYS A 1 97 ? 18.177 -1.189 -49.180 1.00 86.62 97 LYS A C 1
ATOM 771 O O . LYS A 1 97 ? 18.822 -1.491 -48.185 1.00 86.62 97 LYS A O 1
ATOM 776 N N . HIS A 1 98 ? 17.457 -2.078 -49.858 1.00 87.81 98 HIS A N 1
ATOM 777 C CA . HIS A 1 98 ? 17.407 -3.494 -49.493 1.00 87.81 98 HIS A CA 1
ATOM 778 C C . HIS A 1 98 ? 18.670 -4.261 -49.898 1.00 87.81 98 HIS A C 1
ATOM 780 O O . HIS A 1 98 ? 19.115 -5.127 -49.143 1.00 87.81 98 HIS A O 1
ATOM 786 N N . PHE A 1 99 ? 19.253 -3.932 -51.050 1.00 87.31 99 PHE A N 1
ATOM 787 C CA . PHE A 1 99 ? 20.431 -4.612 -51.577 1.00 87.31 99 PHE A CA 1
ATOM 788 C C . PHE A 1 99 ? 21.690 -4.260 -50.773 1.00 87.31 99 PHE A C 1
ATOM 790 O O . PHE A 1 99 ? 22.375 -5.155 -50.286 1.00 87.31 99 PHE A O 1
ATOM 797 N N . PHE A 1 100 ? 21.930 -2.968 -50.523 1.00 84.56 100 PHE A N 1
ATOM 798 C CA . PHE A 1 100 ? 23.102 -2.482 -49.779 1.00 84.56 100 PHE A CA 1
ATOM 799 C C . PHE A 1 100 ? 22.962 -2.568 -48.252 1.00 84.56 100 PHE A C 1
ATOM 801 O O . PHE A 1 100 ? 23.909 -2.302 -47.511 1.00 84.56 100 PHE A O 1
ATOM 808 N N . LYS A 1 101 ? 21.791 -2.957 -47.736 1.00 82.69 101 LYS A N 1
ATOM 809 C CA . LYS A 1 101 ? 21.639 -3.258 -46.311 1.00 82.69 101 LYS A CA 1
ATOM 810 C C . LYS A 1 101 ? 22.361 -4.568 -46.010 1.00 82.69 101 LYS A C 1
ATOM 812 O O . LYS A 1 101 ? 21.926 -5.624 -46.467 1.00 82.69 101 LYS A O 1
ATOM 817 N N . ARG A 1 102 ? 23.431 -4.496 -45.208 1.00 64.94 102 ARG A N 1
ATOM 818 C CA . ARG A 1 102 ? 24.137 -5.677 -44.684 1.00 64.94 102 ARG A CA 1
ATOM 819 C C . ARG A 1 102 ? 23.121 -6.667 -44.106 1.00 64.94 102 ARG A C 1
ATOM 821 O O . ARG A 1 102 ? 22.371 -6.320 -43.188 1.00 64.94 102 ARG A O 1
ATOM 828 N N . ILE A 1 103 ? 23.091 -7.886 -44.648 1.00 58.47 103 ILE A N 1
ATOM 829 C CA . ILE A 1 103 ? 22.402 -9.004 -44.007 1.00 58.47 103 ILE A CA 1
ATOM 830 C C . ILE A 1 103 ? 23.192 -9.275 -42.727 1.00 58.47 103 ILE A C 1
ATOM 832 O O . ILE A 1 103 ? 24.338 -9.704 -42.782 1.00 58.47 103 ILE A O 1
ATOM 836 N N . SER A 1 104 ? 22.606 -8.969 -41.572 1.00 47.91 104 SER A N 1
ATOM 837 C CA . SER A 1 104 ? 23.132 -9.421 -40.284 1.00 47.91 104 SER A CA 1
ATOM 838 C C . SER A 1 104 ? 22.894 -10.923 -40.206 1.00 47.91 104 SER A C 1
ATOM 840 O O . SER A 1 104 ? 21.883 -11.369 -39.666 1.00 47.91 104 SER A O 1
ATOM 842 N N . THR A 1 105 ? 23.772 -11.718 -40.808 1.00 45.78 105 THR A N 1
ATOM 843 C CA . THR A 1 105 ? 23.882 -13.126 -40.451 1.00 45.78 105 THR A CA 1
ATOM 844 C C . THR A 1 105 ? 24.300 -13.162 -38.988 1.00 45.78 105 THR A C 1
ATOM 846 O O . THR A 1 105 ? 25.299 -12.566 -38.602 1.00 45.78 105 THR A O 1
ATOM 849 N N . GLN A 1 106 ? 23.480 -13.844 -38.193 1.00 45.28 106 GLN A N 1
ATOM 850 C CA . GLN A 1 106 ? 23.450 -13.877 -36.732 1.00 45.28 106 GLN A CA 1
ATOM 851 C C . GLN A 1 106 ? 22.598 -12.776 -36.090 1.00 45.28 106 GLN A C 1
ATOM 853 O O . GLN A 1 106 ? 22.861 -11.575 -36.169 1.00 45.28 106 GLN A O 1
ATOM 858 N N . GLN A 1 107 ? 21.575 -13.250 -35.379 1.00 43.78 107 GLN A N 1
ATOM 859 C CA . GLN A 1 107 ? 21.029 -12.623 -34.185 1.00 43.78 107 GLN A CA 1
ATOM 860 C C . GLN A 1 107 ? 22.156 -12.488 -33.145 1.00 43.78 107 GLN A C 1
ATOM 862 O O . GLN A 1 107 ? 22.176 -13.195 -32.144 1.00 43.78 107 GLN A O 1
ATOM 867 N N . SER A 1 108 ? 23.136 -11.618 -33.377 1.00 38.91 108 SER A N 1
ATOM 868 C CA . SER A 1 108 ? 23.981 -11.157 -32.288 1.00 38.91 108 SER A CA 1
ATOM 869 C C . SER A 1 108 ? 23.152 -10.150 -31.503 1.00 38.91 108 SER A C 1
ATOM 871 O O . SER A 1 108 ? 22.659 -9.145 -32.026 1.00 38.91 108 SER A O 1
ATOM 873 N N . SER A 1 109 ? 22.909 -10.484 -30.240 1.00 38.25 109 SER A N 1
ATOM 874 C CA . SER A 1 109 ? 22.378 -9.574 -29.238 1.00 38.25 109 SER A CA 1
ATOM 875 C C . SER A 1 109 ? 23.050 -8.214 -29.401 1.00 38.25 109 SER A C 1
ATOM 877 O O . SER A 1 109 ? 24.264 -8.087 -29.242 1.00 38.25 109 SER A O 1
ATOM 879 N N . LYS A 1 110 ? 22.272 -7.189 -29.753 1.00 39.22 110 LYS A N 1
ATOM 880 C CA . LYS A 1 110 ? 22.768 -5.815 -29.775 1.00 39.22 110 LYS A CA 1
ATOM 881 C C . LYS A 1 110 ? 23.171 -5.428 -28.355 1.00 39.22 110 LYS A C 1
ATOM 883 O O . LYS A 1 110 ? 22.320 -5.065 -27.550 1.00 39.22 110 LYS A O 1
ATOM 888 N N . GLY A 1 111 ? 24.467 -5.477 -28.079 1.00 45.22 111 GLY A N 1
ATOM 889 C CA . GLY A 1 111 ? 25.075 -4.952 -26.870 1.00 45.22 111 GLY A CA 1
ATOM 890 C C . GLY A 1 111 ? 26.508 -4.513 -27.148 1.00 45.22 111 GLY A C 1
ATOM 891 O O . GLY A 1 111 ? 27.301 -5.268 -27.700 1.00 45.22 111 GLY A O 1
ATOM 892 N N . ARG A 1 112 ? 26.828 -3.275 -26.761 1.00 41.97 112 ARG A N 1
ATOM 893 C CA . ARG A 1 112 ? 28.198 -2.845 -26.443 1.00 41.97 112 ARG A CA 1
ATOM 894 C C . ARG A 1 112 ? 28.749 -3.821 -25.386 1.00 41.97 112 ARG A C 1
ATOM 896 O O . ARG A 1 112 ? 27.939 -4.232 -24.551 1.00 41.97 112 ARG A O 1
ATOM 903 N N . PRO A 1 113 ? 30.049 -4.187 -25.379 1.00 52.28 113 PRO A N 1
ATOM 904 C CA . PRO A 1 113 ? 30.608 -4.945 -24.263 1.00 52.28 113 PRO A CA 1
ATOM 905 C C . PRO A 1 113 ? 30.203 -4.263 -22.959 1.00 52.28 113 PRO A C 1
ATOM 907 O O . PRO A 1 113 ? 30.202 -3.029 -22.869 1.00 52.28 113 PRO A O 1
ATOM 910 N N . GLU A 1 114 ? 29.747 -5.075 -22.013 1.00 55.81 114 GLU A N 1
ATOM 911 C CA . GLU A 1 114 ? 29.235 -4.602 -20.742 1.00 55.81 114 GLU A CA 1
ATOM 912 C C . GLU A 1 114 ? 30.312 -3.735 -20.092 1.00 55.81 114 GLU A C 1
ATOM 914 O O . GLU A 1 114 ? 31.444 -4.179 -19.906 1.00 55.81 114 GLU A O 1
ATOM 919 N N . ASN A 1 115 ? 30.013 -2.451 -19.875 1.00 62.50 115 ASN A N 1
ATOM 920 C CA . ASN A 1 115 ? 31.020 -1.530 -19.370 1.00 62.50 115 ASN A CA 1
ATOM 921 C C . ASN A 1 115 ? 31.404 -2.000 -17.960 1.00 62.50 115 ASN A C 1
ATOM 923 O O . ASN A 1 115 ? 30.569 -1.943 -17.056 1.00 62.50 115 ASN A O 1
ATOM 927 N N . VAL A 1 116 ? 32.638 -2.488 -17.804 1.00 69.69 116 VAL A N 1
ATOM 928 C CA . VAL A 1 116 ? 33.181 -3.075 -16.565 1.00 69.69 116 VAL A CA 1
ATOM 929 C C . VAL A 1 116 ? 32.959 -2.136 -15.375 1.00 69.69 116 VAL A C 1
ATOM 931 O O . VAL A 1 116 ? 32.629 -2.574 -14.276 1.00 69.69 116 VAL A O 1
ATOM 934 N N . GLU A 1 117 ? 33.021 -0.830 -15.622 1.00 68.75 117 GLU A N 1
ATOM 935 C CA . GLU A 1 117 ? 32.803 0.217 -14.624 1.00 68.75 117 GLU A CA 1
ATOM 936 C C . GLU A 1 117 ? 31.337 0.313 -14.161 1.00 68.75 117 GLU A C 1
ATOM 938 O O . GLU A 1 117 ? 31.060 0.561 -12.990 1.00 68.75 117 GLU A O 1
ATOM 943 N N . VAL A 1 118 ? 30.375 0.065 -15.058 1.00 71.44 118 VAL A N 1
ATOM 944 C CA . VAL A 1 118 ? 28.935 0.044 -14.733 1.00 71.44 118 VAL A CA 1
ATOM 945 C C . VAL A 1 118 ? 28.584 -1.198 -13.918 1.00 71.44 118 VAL A C 1
ATOM 947 O O . VAL A 1 118 ? 27.691 -1.148 -13.073 1.00 71.44 118 VAL A O 1
ATOM 950 N N . THR A 1 119 ? 29.281 -2.308 -14.161 1.00 77.69 119 THR A N 1
ATOM 951 C CA . THR A 1 119 ? 29.129 -3.542 -13.383 1.00 77.69 119 THR A CA 1
ATOM 952 C C . THR A 1 119 ? 29.700 -3.375 -11.980 1.00 77.69 119 THR A C 1
ATOM 954 O O . THR A 1 119 ? 28.977 -3.630 -11.028 1.00 77.69 119 THR A O 1
ATOM 957 N N . ALA A 1 120 ? 30.881 -2.773 -11.828 1.00 79.88 120 ALA A N 1
ATOM 958 C CA . ALA A 1 120 ? 31.443 -2.476 -10.509 1.00 79.88 120 ALA A CA 1
ATOM 959 C C . ALA A 1 120 ? 30.543 -1.564 -9.647 1.00 79.88 120 ALA A C 1
ATOM 961 O O . ALA A 1 120 ? 30.391 -1.795 -8.446 1.00 79.88 120 ALA A O 1
ATOM 962 N N . ALA A 1 121 ? 29.918 -0.541 -10.242 1.00 79.75 121 ALA A N 1
ATOM 963 C CA . ALA A 1 121 ? 28.968 0.313 -9.525 1.00 79.75 121 ALA A CA 1
ATOM 964 C C . ALA A 1 121 ? 27.687 -0.443 -9.133 1.00 79.75 121 ALA A C 1
ATOM 966 O O . ALA A 1 121 ? 27.137 -0.228 -8.055 1.00 79.75 121 ALA A O 1
ATOM 967 N N . PHE A 1 122 ? 27.214 -1.343 -9.997 1.00 81.88 122 PHE A N 1
ATOM 968 C CA . PHE A 1 122 ? 26.050 -2.182 -9.720 1.00 81.88 122 PHE A CA 1
ATOM 969 C C . PHE A 1 122 ? 26.319 -3.206 -8.609 1.00 81.88 122 PHE A C 1
ATOM 971 O O . PHE A 1 122 ? 25.487 -3.363 -7.716 1.00 81.88 122 PHE A O 1
ATOM 978 N N . ASP A 1 123 ? 27.489 -3.841 -8.619 1.00 82.06 123 ASP A N 1
ATOM 979 C CA . ASP A 1 123 ? 27.902 -4.809 -7.601 1.00 82.06 123 ASP A CA 1
ATOM 980 C C . ASP A 1 123 ? 28.061 -4.136 -6.236 1.00 82.06 123 ASP A C 1
ATOM 982 O O . ASP A 1 123 ? 27.634 -4.680 -5.221 1.00 82.06 123 ASP A O 1
ATOM 986 N N . CYS A 1 124 ? 28.586 -2.907 -6.203 1.00 81.50 124 CYS A N 1
ATOM 987 C CA . CYS A 1 124 ? 28.651 -2.112 -4.978 1.00 81.50 124 CYS A CA 1
ATOM 988 C C . CYS A 1 124 ? 27.258 -1.853 -4.384 1.00 81.50 124 CYS A C 1
ATOM 990 O O . CYS A 1 124 ? 27.060 -2.027 -3.182 1.00 81.50 124 CYS A O 1
ATOM 992 N N . VAL A 1 125 ? 26.283 -1.498 -5.227 1.00 81.12 125 VAL A N 1
ATOM 993 C CA . VAL A 1 125 ? 24.896 -1.279 -4.794 1.00 81.12 125 VAL A CA 1
ATOM 994 C C . VAL A 1 125 ? 24.264 -2.573 -4.286 1.00 81.12 125 VAL A C 1
ATOM 996 O O . VAL A 1 125 ? 23.607 -2.557 -3.250 1.00 81.12 125 VAL A O 1
ATOM 999 N N . CYS A 1 126 ? 24.491 -3.695 -4.972 1.00 79.88 126 CYS A N 1
ATOM 1000 C C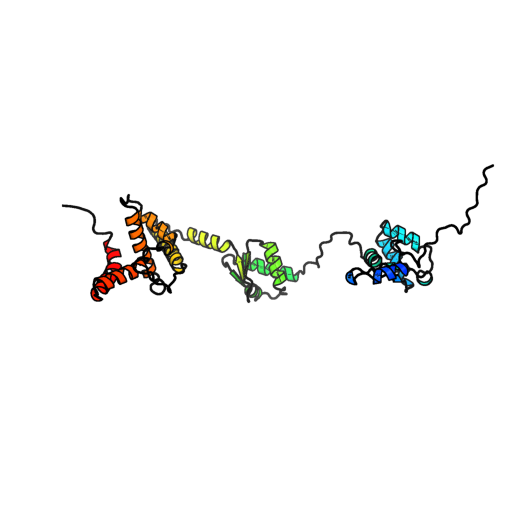A . CYS A 1 126 ? 24.000 -5.001 -4.538 1.00 79.88 126 CYS A CA 1
ATOM 1001 C C . CYS A 1 126 ? 24.593 -5.419 -3.190 1.00 79.88 126 CYS A C 1
ATOM 1003 O O . CYS A 1 126 ? 23.845 -5.777 -2.289 1.00 79.88 126 CYS A O 1
ATOM 1005 N N . ASN A 1 127 ? 25.912 -5.297 -3.025 1.00 82.69 127 ASN A N 1
ATOM 1006 C CA . ASN A 1 127 ? 26.587 -5.624 -1.771 1.00 82.69 127 ASN A CA 1
ATOM 1007 C C . ASN A 1 127 ? 26.091 -4.746 -0.621 1.00 82.69 127 ASN A C 1
ATOM 1009 O O . ASN A 1 127 ? 25.956 -5.223 0.499 1.00 82.69 127 ASN A O 1
ATOM 1013 N N . TYR A 1 128 ? 25.826 -3.461 -0.863 1.00 79.81 128 TYR A N 1
ATOM 1014 C CA . TYR A 1 128 ? 25.275 -2.595 0.176 1.00 79.81 128 TYR A CA 1
ATOM 1015 C C . TYR A 1 128 ? 23.881 -3.059 0.609 1.00 79.81 128 TYR A C 1
ATOM 1017 O O . TYR A 1 128 ? 23.603 -3.132 1.801 1.00 79.81 128 TYR A O 1
ATOM 1025 N N . ILE A 1 129 ? 23.030 -3.402 -0.356 1.00 75.44 129 ILE A N 1
ATOM 1026 C CA . ILE A 1 129 ? 21.676 -3.900 -0.108 1.00 75.44 129 ILE A CA 1
ATOM 1027 C C . ILE A 1 129 ? 21.705 -5.222 0.675 1.00 75.44 129 ILE A C 1
ATOM 1029 O O . ILE A 1 129 ? 20.996 -5.351 1.665 1.00 75.44 129 ILE A O 1
ATOM 1033 N N . GLU A 1 130 ? 22.550 -6.169 0.266 1.00 76.94 130 GLU A N 1
ATOM 1034 C CA . GLU A 1 130 ? 22.693 -7.491 0.898 1.00 76.94 130 GLU A CA 1
ATOM 1035 C C . GLU A 1 130 ? 23.327 -7.403 2.305 1.00 76.94 130 GLU A C 1
ATOM 1037 O O . GLU A 1 130 ? 23.043 -8.220 3.171 1.00 76.94 130 GLU A O 1
ATOM 1042 N N . ASN A 1 131 ? 24.151 -6.386 2.584 1.00 75.94 131 ASN A N 1
ATOM 1043 C CA . ASN A 1 131 ? 24.736 -6.180 3.918 1.00 75.94 131 ASN A CA 1
ATOM 1044 C C . ASN A 1 131 ? 23.857 -5.352 4.872 1.00 75.94 131 ASN A C 1
ATOM 1046 O O . ASN A 1 131 ? 24.170 -5.281 6.058 1.00 75.94 131 ASN A O 1
ATOM 1050 N N . ASN A 1 132 ? 22.797 -4.709 4.376 1.00 70.69 132 ASN A N 1
ATOM 1051 C CA . ASN A 1 132 ? 21.881 -3.885 5.173 1.00 70.69 132 ASN A CA 1
ATOM 1052 C C . ASN A 1 132 ? 20.432 -4.376 5.025 1.00 70.69 132 ASN A C 1
ATOM 1054 O O . ASN A 1 132 ? 19.508 -3.572 4.981 1.00 70.69 132 ASN A O 1
ATOM 1058 N N . GLU A 1 133 ? 20.210 -5.689 4.911 1.00 60.91 133 GLU A N 1
ATOM 1059 C CA . GLU A 1 133 ? 18.876 -6.282 4.699 1.00 60.91 133 GLU A CA 1
ATOM 1060 C C . GLU A 1 133 ? 17.820 -5.860 5.741 1.00 60.91 133 GLU A C 1
ATOM 1062 O O . GLU A 1 133 ? 16.620 -5.914 5.470 1.00 60.91 133 GLU A O 1
ATOM 1067 N N . ASP A 1 134 ? 18.248 -5.402 6.919 1.00 59.75 134 ASP A N 1
ATOM 1068 C CA . ASP A 1 134 ? 17.410 -4.849 7.982 1.00 59.75 134 ASP A CA 1
ATOM 1069 C C . ASP A 1 134 ? 16.763 -3.499 7.612 1.00 59.75 134 ASP A C 1
ATOM 1071 O O . ASP A 1 134 ? 15.678 -3.158 8.099 1.00 59.75 134 ASP A O 1
ATOM 1075 N N . GLN A 1 135 ? 17.382 -2.732 6.714 1.00 63.66 135 GLN A N 1
ATOM 1076 C CA . GLN A 1 135 ? 16.873 -1.447 6.249 1.00 63.66 135 GLN A CA 1
ATOM 1077 C C . GLN A 1 135 ? 15.955 -1.653 5.036 1.00 63.66 135 GLN A C 1
ATOM 1079 O O . GLN A 1 135 ? 16.368 -1.909 3.913 1.00 63.66 135 GLN A O 1
ATOM 1084 N N . CYS A 1 136 ? 14.645 -1.525 5.249 1.00 62.50 136 CYS A N 1
ATOM 1085 C CA . CYS A 1 136 ? 13.630 -1.811 4.225 1.00 62.50 136 CYS A CA 1
ATOM 1086 C C . CYS A 1 136 ? 13.566 -0.790 3.071 1.00 62.50 136 CYS A C 1
ATOM 1088 O O . CYS A 1 136 ? 12.774 -0.976 2.140 1.00 62.50 136 CYS A O 1
ATOM 1090 N N . GLN A 1 137 ? 14.307 0.319 3.161 1.00 70.25 137 GLN A N 1
ATOM 1091 C CA . GLN A 1 137 ? 14.248 1.438 2.223 1.00 70.25 137 GLN A CA 1
ATOM 1092 C C . GLN A 1 137 ? 15.628 2.061 2.036 1.00 70.25 137 GLN A C 1
ATOM 1094 O O . GLN A 1 137 ? 16.285 2.398 3.015 1.00 70.25 137 GLN A O 1
ATOM 1099 N N . PHE A 1 138 ? 16.012 2.304 0.783 1.00 74.88 138 PHE A N 1
ATOM 1100 C CA . PHE A 1 138 ? 17.277 2.960 0.460 1.00 74.88 138 PHE A CA 1
ATOM 1101 C C . PHE A 1 138 ? 17.121 4.006 -0.630 1.00 74.88 138 PHE A C 1
ATOM 1103 O O . PHE A 1 138 ? 16.481 3.763 -1.656 1.00 74.88 138 PHE A O 1
ATOM 1110 N N . SER A 1 139 ? 17.779 5.151 -0.473 1.00 77.88 139 SER A N 1
ATOM 1111 C CA . SER A 1 139 ? 17.987 6.078 -1.582 1.00 77.88 139 SER A CA 1
ATOM 1112 C C . SER A 1 139 ? 19.186 5.632 -2.412 1.00 77.88 139 SER A C 1
ATOM 1114 O O . SER A 1 139 ? 20.289 5.473 -1.894 1.00 77.88 139 SER A O 1
ATOM 1116 N N . LEU A 1 140 ? 19.021 5.544 -3.735 1.00 74.88 140 LEU A N 1
ATOM 1117 C CA . LEU A 1 140 ? 20.150 5.262 -4.635 1.00 74.88 140 LEU A CA 1
ATOM 1118 C C . LEU A 1 140 ? 21.296 6.271 -4.495 1.00 74.88 140 LEU A C 1
ATOM 1120 O O . LEU A 1 140 ? 22.450 5.927 -4.726 1.00 74.88 140 LEU A O 1
ATOM 1124 N N . ARG A 1 141 ? 20.981 7.516 -4.121 1.00 72.81 141 ARG A N 1
ATOM 1125 C CA . ARG A 1 141 ? 21.996 8.554 -3.913 1.00 72.81 141 ARG A CA 1
ATOM 1126 C C . ARG A 1 141 ? 22.791 8.330 -2.632 1.00 72.81 141 ARG A C 1
ATOM 1128 O O . ARG A 1 141 ? 23.971 8.622 -2.626 1.00 72.81 141 ARG A O 1
ATOM 1135 N N . GLU A 1 142 ? 22.167 7.803 -1.581 1.00 74.19 142 GLU A N 1
ATOM 1136 C CA . GLU A 1 142 ? 22.851 7.527 -0.310 1.00 74.19 142 GLU A CA 1
ATOM 1137 C C . GLU A 1 142 ? 23.851 6.385 -0.470 1.00 74.19 142 GLU A C 1
ATOM 1139 O O . GLU A 1 142 ? 25.002 6.540 -0.082 1.00 74.19 142 GLU A O 1
ATOM 1144 N N . ILE A 1 143 ? 23.452 5.306 -1.150 1.00 77.62 143 ILE A N 1
ATOM 1145 C CA . ILE A 1 143 ? 24.335 4.164 -1.434 1.00 77.62 143 ILE A CA 1
ATOM 1146 C C . ILE A 1 143 ? 25.556 4.596 -2.262 1.00 77.62 143 ILE A C 1
ATOM 1148 O O . ILE A 1 143 ? 26.669 4.124 -2.049 1.00 77.62 143 ILE A O 1
ATOM 1152 N N . LEU A 1 144 ? 25.353 5.501 -3.225 1.00 77.06 144 LEU A N 1
ATOM 1153 C CA . LEU A 1 144 ? 26.393 5.929 -4.163 1.00 77.06 144 LEU A CA 1
ATOM 1154 C C . LEU A 1 144 ? 27.213 7.138 -3.684 1.00 77.06 144 LEU A C 1
ATOM 1156 O O . LEU A 1 144 ? 28.162 7.504 -4.372 1.00 77.06 144 LEU A O 1
ATOM 1160 N N . ASN A 1 145 ? 26.889 7.750 -2.538 1.00 75.88 145 ASN A N 1
ATOM 1161 C CA . ASN A 1 145 ? 27.616 8.922 -2.030 1.00 75.88 145 ASN A CA 1
ATOM 1162 C C . ASN A 1 145 ? 29.088 8.607 -1.720 1.00 75.88 145 ASN A C 1
ATOM 1164 O O . ASN A 1 145 ? 29.956 9.436 -1.990 1.00 75.88 145 ASN A O 1
ATOM 1168 N N . ASP A 1 146 ? 29.369 7.408 -1.204 1.00 69.38 146 ASP A N 1
ATOM 1169 C CA . ASP A 1 146 ? 30.723 6.982 -0.826 1.00 69.38 146 ASP A CA 1
ATOM 1170 C C . ASP A 1 146 ? 31.452 6.221 -1.950 1.00 69.38 146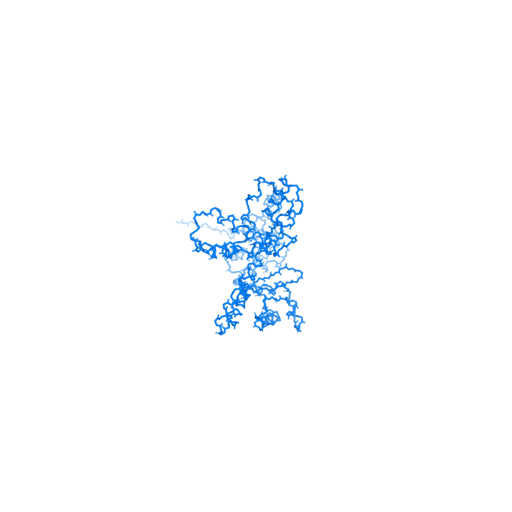 ASP A C 1
ATOM 1172 O O . ASP A 1 146 ? 32.619 5.833 -1.809 1.00 69.38 146 ASP A O 1
ATOM 1176 N N . TYR A 1 147 ? 30.792 6.010 -3.095 1.00 78.69 147 TYR A N 1
ATOM 1177 C CA . TYR A 1 147 ? 31.366 5.277 -4.217 1.00 78.69 147 TYR A CA 1
ATOM 1178 C C . TYR A 1 147 ? 32.306 6.168 -5.038 1.00 78.69 147 TYR A C 1
ATOM 1180 O O . TYR A 1 147 ? 31.892 7.122 -5.690 1.00 78.69 147 TYR A O 1
ATOM 1188 N N . LYS A 1 148 ? 33.598 5.825 -5.046 1.00 73.75 148 LYS A N 1
ATOM 1189 C CA . LYS A 1 148 ? 34.657 6.599 -5.725 1.00 73.75 148 LYS A CA 1
ATOM 1190 C C . LYS A 1 148 ? 34.823 6.284 -7.223 1.00 73.75 148 LYS A C 1
ATOM 1192 O O . LYS A 1 148 ? 35.745 6.806 -7.845 1.00 73.75 148 LYS A O 1
ATOM 1197 N N . GLY A 1 149 ? 33.997 5.402 -7.789 1.00 74.69 149 GLY A N 1
ATOM 1198 C CA . GLY A 1 149 ? 34.083 4.972 -9.190 1.00 74.69 149 GLY A CA 1
ATOM 1199 C C . GLY A 1 149 ? 33.137 5.722 -10.134 1.00 74.69 149 GLY A C 1
ATOM 1200 O O . GLY A 1 149 ? 32.463 6.677 -9.753 1.00 74.69 149 GLY A O 1
ATOM 1201 N N . TYR A 1 150 ? 33.065 5.272 -11.389 1.00 74.31 150 TYR A N 1
ATOM 1202 C CA . TYR A 1 150 ? 32.116 5.807 -12.367 1.00 74.31 150 TYR A CA 1
ATOM 1203 C C . TYR A 1 150 ? 30.675 5.519 -11.934 1.00 74.31 150 TYR A C 1
ATOM 1205 O O . TYR A 1 150 ? 30.293 4.361 -11.776 1.00 74.31 150 TYR A O 1
ATOM 1213 N N . ILE A 1 151 ? 29.863 6.567 -11.778 1.00 74.50 151 ILE A N 1
ATOM 1214 C CA . ILE A 1 151 ? 28.452 6.446 -11.403 1.00 74.50 151 ILE A CA 1
ATOM 1215 C C . ILE A 1 151 ? 27.592 6.393 -12.679 1.00 74.50 151 ILE A C 1
ATOM 1217 O O . ILE A 1 151 ? 27.501 7.390 -13.403 1.00 74.50 151 ILE A O 1
ATOM 1221 N N . PRO A 1 152 ? 26.927 5.260 -12.977 1.00 74.69 152 PRO A N 1
ATOM 1222 C CA . PRO A 1 152 ? 26.050 5.147 -14.135 1.00 74.69 152 PRO A CA 1
ATOM 1223 C C . PRO A 1 152 ? 24.793 6.006 -13.978 1.00 74.69 152 PRO A C 1
ATOM 1225 O O . PRO A 1 152 ? 24.348 6.320 -12.875 1.00 74.69 152 PRO A O 1
ATOM 1228 N N . THR A 1 153 ? 24.141 6.328 -15.097 1.00 77.88 153 THR A N 1
ATOM 1229 C CA . THR A 1 153 ? 22.849 7.024 -15.061 1.00 77.88 153 THR A CA 1
ATOM 1230 C C . THR A 1 153 ? 21.803 6.200 -14.305 1.00 77.88 153 THR A C 1
ATOM 1232 O O . THR A 1 153 ? 21.658 5.003 -14.560 1.00 77.88 153 THR A O 1
ATOM 1235 N N . GLU A 1 154 ? 20.984 6.859 -13.476 1.00 74.19 154 GLU A N 1
ATOM 1236 C CA . GLU A 1 154 ? 19.928 6.217 -12.673 1.00 74.19 154 GLU A CA 1
ATOM 1237 C C . GLU A 1 154 ? 19.034 5.262 -13.493 1.00 74.19 154 GLU A C 1
ATOM 1239 O O . GLU A 1 154 ? 18.596 4.235 -12.988 1.00 74.19 154 GLU A O 1
ATOM 1244 N N . LYS A 1 155 ? 18.771 5.562 -14.775 1.00 76.00 155 LYS A N 1
ATOM 1245 C CA . LYS A 1 155 ? 17.977 4.702 -15.676 1.00 76.00 155 LYS A CA 1
ATOM 1246 C C . LYS A 1 155 ? 18.606 3.325 -15.911 1.00 76.00 155 LYS A C 1
ATOM 1248 O O . LYS A 1 155 ? 17.884 2.335 -15.967 1.00 76.00 155 LYS A O 1
ATOM 1253 N N . ILE A 1 156 ? 19.928 3.270 -16.071 1.00 79.25 156 ILE A N 1
ATOM 1254 C CA . ILE A 1 156 ? 20.669 2.027 -16.329 1.00 79.25 156 ILE A CA 1
ATOM 1255 C C . ILE A 1 156 ? 20.675 1.178 -15.060 1.00 79.25 156 ILE A C 1
ATOM 1257 O O . ILE A 1 156 ? 20.376 -0.012 -15.112 1.00 79.25 156 ILE A O 1
ATOM 1261 N N . LEU A 1 157 ? 20.938 1.818 -13.920 1.00 77.81 157 LEU A N 1
ATOM 1262 C CA . LEU A 1 157 ? 20.971 1.160 -12.622 1.00 77.81 157 LEU A CA 1
ATOM 1263 C C . LEU A 1 157 ? 19.592 0.600 -12.236 1.00 77.81 157 LEU A C 1
ATOM 1265 O O . LEU A 1 157 ? 19.484 -0.562 -11.867 1.00 77.81 157 LEU A O 1
ATOM 1269 N N . LYS A 1 158 ? 18.521 1.388 -12.423 1.00 78.25 158 LYS A N 1
ATOM 1270 C CA . LYS A 1 158 ? 17.132 0.941 -12.216 1.00 78.25 158 LYS A CA 1
ATOM 1271 C C . LYS A 1 158 ? 16.800 -0.283 -13.059 1.00 78.25 158 LYS A C 1
ATOM 1273 O O . LYS A 1 158 ? 16.212 -1.223 -12.543 1.00 78.25 158 LYS A O 1
ATOM 1278 N N . LYS A 1 159 ? 17.189 -0.280 -14.338 1.00 80.81 159 LYS A N 1
ATOM 1279 C CA . LYS A 1 159 ? 16.940 -1.413 -15.229 1.00 80.81 159 LYS A CA 1
ATOM 1280 C C . LYS A 1 159 ? 17.640 -2.678 -14.724 1.00 80.81 159 LYS A C 1
ATOM 1282 O O . LYS A 1 159 ? 16.977 -3.690 -14.572 1.00 80.81 159 LYS A O 1
ATOM 1287 N N . ARG A 1 160 ? 18.927 -2.595 -14.372 1.00 81.00 160 ARG A N 1
ATOM 1288 C CA . ARG A 1 160 ? 19.672 -3.746 -13.836 1.00 81.00 160 ARG A CA 1
ATOM 1289 C C . ARG A 1 160 ? 19.133 -4.252 -12.497 1.00 81.00 160 ARG A C 1
ATOM 1291 O O . ARG A 1 160 ? 19.112 -5.454 -12.269 1.00 81.00 160 ARG A O 1
ATOM 1298 N N . LEU A 1 161 ? 18.680 -3.355 -11.622 1.00 80.56 161 LEU A N 1
ATOM 1299 C CA . LEU A 1 161 ? 18.073 -3.739 -10.345 1.00 80.56 161 LEU A CA 1
ATOM 1300 C C . LEU A 1 161 ? 16.746 -4.474 -10.552 1.00 80.56 161 LEU A C 1
ATOM 1302 O O . LEU A 1 161 ? 16.503 -5.479 -9.892 1.00 80.56 161 LEU A O 1
ATOM 1306 N N . ILE A 1 162 ? 15.921 -4.011 -11.496 1.00 80.81 162 ILE A N 1
ATOM 1307 C CA . ILE A 1 162 ? 14.693 -4.709 -11.897 1.00 80.81 162 ILE A CA 1
ATOM 1308 C C . ILE A 1 162 ? 15.030 -6.059 -12.544 1.00 80.81 162 ILE A C 1
ATOM 1310 O O . ILE A 1 162 ? 14.353 -7.039 -12.263 1.00 80.81 162 ILE A O 1
ATOM 1314 N N . ASP A 1 163 ? 16.084 -6.136 -13.358 1.00 83.12 163 ASP A N 1
ATOM 1315 C CA . ASP A 1 163 ? 16.510 -7.391 -13.985 1.00 83.12 163 ASP A CA 1
ATOM 1316 C C . ASP A 1 163 ? 17.024 -8.417 -12.943 1.00 83.12 163 ASP A C 1
ATOM 1318 O O . ASP A 1 163 ? 16.768 -9.608 -13.103 1.00 83.12 163 ASP A O 1
ATOM 1322 N N . LYS A 1 164 ? 17.703 -7.980 -11.863 1.00 80.56 164 LYS A N 1
ATOM 1323 C CA . LYS A 1 164 ? 18.233 -8.862 -10.795 1.00 80.56 164 LYS A CA 1
ATOM 1324 C C . LYS A 1 164 ? 17.181 -9.271 -9.754 1.00 80.56 164 LYS A C 1
ATOM 1326 O O . LYS A 1 164 ? 17.079 -10.451 -9.445 1.00 80.56 164 LYS A O 1
ATOM 1331 N N . TYR A 1 165 ? 16.422 -8.317 -9.208 1.00 75.88 165 TYR A N 1
ATOM 1332 C CA . TYR A 1 165 ? 15.495 -8.550 -8.082 1.00 75.88 165 TYR A CA 1
ATOM 1333 C C . TYR A 1 165 ? 14.017 -8.628 -8.508 1.00 75.88 165 TYR A C 1
ATOM 1335 O O . TYR A 1 165 ? 13.139 -8.959 -7.711 1.00 75.88 165 TYR A O 1
ATOM 1343 N N . GLY A 1 166 ? 13.702 -8.324 -9.770 1.00 76.75 166 GLY A N 1
ATOM 1344 C CA . GLY A 1 166 ? 12.373 -8.524 -10.345 1.00 76.75 166 GLY A CA 1
ATOM 1345 C C . GLY A 1 166 ? 11.252 -7.841 -9.560 1.00 76.75 166 GLY A C 1
ATOM 1346 O O . GLY A 1 166 ? 11.193 -6.617 -9.450 1.00 76.75 166 GLY A O 1
ATOM 1347 N N . GLN A 1 167 ? 10.324 -8.655 -9.053 1.00 68.69 167 GLN A N 1
ATOM 1348 C CA . GLN A 1 167 ? 9.138 -8.209 -8.313 1.00 68.69 167 GLN A CA 1
ATOM 1349 C C . GLN A 1 167 ? 9.375 -8.043 -6.807 1.00 68.69 167 GLN A C 1
ATOM 1351 O O . GLN A 1 167 ? 8.465 -7.598 -6.108 1.00 68.69 167 GLN A O 1
ATOM 1356 N N . GLU A 1 168 ? 10.558 -8.390 -6.299 1.00 66.44 168 GLU A N 1
ATOM 1357 C CA . GLU A 1 168 ? 10.879 -8.272 -4.873 1.00 66.44 168 GLU A CA 1
ATOM 1358 C C . GLU A 1 168 ? 11.141 -6.822 -4.460 1.00 66.44 168 GLU A C 1
ATOM 1360 O O . GLU A 1 168 ? 10.951 -6.472 -3.296 1.00 66.44 168 GLU A O 1
ATOM 1365 N N . ILE A 1 169 ? 11.479 -5.955 -5.422 1.00 72.69 169 ILE A N 1
ATOM 1366 C CA . ILE A 1 169 ? 11.710 -4.526 -5.208 1.00 72.69 169 ILE A CA 1
ATOM 1367 C C . ILE A 1 169 ? 10.598 -3.654 -5.809 1.00 72.69 169 ILE A C 1
ATOM 1369 O O . ILE A 1 169 ? 10.024 -3.925 -6.864 1.00 72.69 169 ILE A O 1
ATOM 1373 N N . VAL A 1 170 ? 10.313 -2.543 -5.138 1.00 70.81 170 VAL A N 1
ATOM 1374 C CA . VAL A 1 170 ? 9.511 -1.416 -5.617 1.00 70.81 170 VAL A CA 1
ATOM 1375 C C . VAL A 1 170 ? 10.415 -0.203 -5.650 1.00 70.81 170 VAL A C 1
ATOM 1377 O O . VAL A 1 170 ? 10.977 0.194 -4.635 1.00 70.81 170 VAL A O 1
ATOM 1380 N N . ILE A 1 171 ? 10.536 0.411 -6.821 1.00 70.94 171 ILE A N 1
ATOM 1381 C CA . ILE A 1 171 ? 11.278 1.658 -6.974 1.00 70.94 171 ILE A CA 1
ATOM 1382 C C . ILE A 1 171 ? 10.260 2.795 -7.021 1.00 70.94 171 ILE A C 1
ATOM 1384 O O . ILE A 1 171 ? 9.573 2.976 -8.027 1.00 70.94 171 ILE A O 1
ATOM 1388 N N . ALA A 1 172 ? 10.163 3.565 -5.939 1.00 70.25 172 ALA A N 1
ATOM 1389 C CA . ALA A 1 172 ? 9.325 4.754 -5.895 1.00 70.25 172 ALA A CA 1
ATOM 1390 C C . ALA A 1 172 ? 10.005 5.887 -6.679 1.00 70.25 172 ALA A C 1
ATOM 1392 O O . ALA A 1 172 ? 11.094 6.357 -6.335 1.00 70.25 172 ALA A O 1
ATOM 1393 N N . THR A 1 173 ? 9.376 6.334 -7.764 1.00 59.72 173 THR A N 1
ATOM 1394 C CA . THR A 1 173 ? 9.870 7.452 -8.574 1.00 59.72 173 THR A CA 1
ATOM 1395 C C . THR A 1 173 ? 9.389 8.787 -8.010 1.00 59.72 173 THR A C 1
ATOM 1397 O O . THR A 1 173 ? 8.280 9.221 -8.305 1.00 59.72 173 THR A O 1
ATOM 1400 N N . GLY A 1 174 ? 10.244 9.444 -7.222 1.00 62.75 174 GLY A N 1
ATOM 1401 C CA . GLY A 1 174 ? 10.097 10.837 -6.779 1.00 62.75 174 GLY A CA 1
ATOM 1402 C C . GLY A 1 174 ? 11.352 11.676 -7.073 1.00 62.75 174 GLY A C 1
ATOM 1403 O O . GLY A 1 174 ? 12.204 11.270 -7.862 1.00 62.75 174 GLY A O 1
ATOM 1404 N N . ILE A 1 175 ? 11.500 12.832 -6.407 1.00 61.22 175 ILE A N 1
ATOM 1405 C CA . ILE A 1 175 ? 12.691 13.718 -6.505 1.00 61.22 175 ILE A CA 1
ATOM 1406 C C . ILE A 1 175 ? 13.989 12.971 -6.127 1.00 61.22 175 ILE A C 1
ATOM 1408 O O . ILE A 1 175 ? 15.075 13.266 -6.643 1.00 61.22 175 ILE A O 1
ATOM 1412 N N . LYS A 1 176 ? 13.867 11.978 -5.240 1.00 65.00 176 LYS A N 1
ATOM 1413 C CA . LYS A 1 176 ? 14.901 11.007 -4.877 1.00 65.00 176 LYS A CA 1
ATOM 1414 C C . LYS A 1 176 ? 14.320 9.605 -5.104 1.00 65.00 176 LYS A C 1
ATOM 1416 O O . LYS A 1 176 ? 13.284 9.307 -4.512 1.00 65.00 176 LYS A O 1
ATOM 1421 N N . PRO A 1 177 ? 14.906 8.769 -5.976 1.00 64.38 177 PRO A N 1
ATOM 1422 C CA . PRO A 1 177 ? 14.429 7.405 -6.157 1.00 64.38 177 PRO A CA 1
ATOM 1423 C C . PRO A 1 177 ? 14.763 6.567 -4.919 1.00 64.38 177 PRO A C 1
ATOM 1425 O O . PRO A 1 177 ? 15.938 6.413 -4.582 1.00 64.38 177 PRO A O 1
ATOM 1428 N N . VAL A 1 178 ? 13.726 6.033 -4.275 1.00 71.38 178 VAL A N 1
ATOM 1429 C CA . VAL A 1 178 ? 13.845 5.126 -3.125 1.00 71.38 178 VAL A CA 1
ATOM 1430 C C . VAL A 1 178 ? 13.524 3.708 -3.586 1.00 71.38 178 VAL A C 1
ATOM 1432 O O . VAL A 1 178 ? 12.546 3.492 -4.305 1.00 71.38 178 VAL A O 1
ATOM 1435 N N . ILE A 1 179 ? 14.371 2.758 -3.208 1.00 72.50 179 ILE A N 1
ATOM 1436 C CA . ILE A 1 179 ? 14.188 1.325 -3.422 1.00 72.50 179 ILE A CA 1
ATOM 1437 C C . ILE A 1 179 ? 13.615 0.750 -2.132 1.00 72.50 179 ILE A C 1
ATOM 1439 O O . ILE A 1 179 ? 14.232 0.892 -1.081 1.00 72.50 179 ILE A O 1
ATOM 1443 N N . CYS A 1 180 ? 12.457 0.103 -2.221 1.00 64.81 180 CYS A N 1
ATOM 1444 C CA . CYS A 1 180 ? 11.811 -0.587 -1.110 1.00 64.81 180 CYS A CA 1
ATOM 1445 C C . CYS A 1 180 ? 11.635 -2.062 -1.466 1.00 64.81 180 CYS A C 1
ATOM 1447 O O . CYS A 1 180 ? 11.124 -2.365 -2.543 1.00 64.81 180 CYS A O 1
ATOM 1449 N N . PHE A 1 181 ? 11.978 -2.982 -0.573 1.00 69.81 181 PHE A N 1
ATOM 1450 C CA . PHE A 1 181 ? 11.625 -4.389 -0.770 1.00 69.81 181 PHE A CA 1
ATOM 1451 C C . PHE A 1 181 ? 10.169 -4.644 -0.370 1.00 69.81 181 PHE A C 1
ATOM 1453 O O . PHE A 1 181 ? 9.705 -4.146 0.655 1.00 69.81 181 PHE A O 1
ATOM 1460 N N . ARG A 1 182 ? 9.428 -5.417 -1.174 1.00 63.50 182 ARG A N 1
ATOM 1461 C CA . ARG A 1 182 ? 7.997 -5.687 -0.934 1.00 63.50 182 ARG A CA 1
ATOM 1462 C C . ARG A 1 182 ? 7.753 -6.535 0.309 1.00 63.50 182 ARG A C 1
ATOM 1464 O O . ARG A 1 182 ? 6.775 -6.299 1.009 1.00 63.50 182 ARG A O 1
ATOM 1471 N N . ASN A 1 183 ? 8.628 -7.504 0.570 1.00 57.69 183 ASN A N 1
ATOM 1472 C CA . ASN A 1 183 ? 8.368 -8.556 1.555 1.00 57.69 183 ASN A CA 1
ATOM 1473 C C . ASN A 1 183 ? 9.257 -8.476 2.798 1.00 57.69 183 ASN A C 1
ATOM 1475 O O . ASN A 1 183 ? 8.859 -8.988 3.841 1.00 57.69 183 ASN A O 1
ATOM 1479 N N . THR A 1 184 ? 10.404 -7.794 2.728 1.00 58.22 184 THR A N 1
ATOM 1480 C CA . THR A 1 184 ? 11.364 -7.738 3.842 1.00 58.22 184 THR A CA 1
ATOM 1481 C C . THR A 1 184 ? 10.778 -7.037 5.066 1.00 58.22 184 THR A C 1
ATOM 1483 O O . THR A 1 184 ? 11.009 -7.455 6.190 1.00 58.22 184 THR A O 1
ATOM 1486 N N . GLY A 1 185 ? 9.910 -6.038 4.873 1.00 56.25 185 GLY A N 1
ATOM 1487 C CA . GLY A 1 185 ? 9.191 -5.416 5.988 1.00 56.25 185 GLY A CA 1
ATOM 1488 C C . GLY A 1 185 ? 8.263 -6.392 6.719 1.00 56.25 185 GLY A C 1
ATOM 1489 O O . GLY A 1 185 ? 8.204 -6.380 7.944 1.00 56.25 185 GLY A O 1
ATOM 1490 N N . TYR A 1 186 ? 7.571 -7.275 5.992 1.00 57.69 186 TYR A N 1
ATOM 1491 C CA . TYR A 1 186 ? 6.697 -8.279 6.603 1.00 57.69 186 TYR A CA 1
ATOM 1492 C C . TYR A 1 186 ? 7.504 -9.359 7.330 1.00 57.69 186 TYR A C 1
ATOM 1494 O O . TYR A 1 186 ? 7.142 -9.724 8.448 1.00 57.69 186 TYR A O 1
ATOM 1502 N N . THR A 1 187 ? 8.607 -9.839 6.744 1.00 59.16 187 THR A N 1
ATOM 1503 C CA . THR A 1 187 ? 9.485 -10.824 7.396 1.00 59.16 187 THR A CA 1
ATOM 1504 C C . THR A 1 187 ? 10.163 -10.230 8.625 1.00 59.16 187 THR A C 1
ATOM 1506 O O . THR A 1 187 ? 10.054 -10.820 9.686 1.00 59.16 187 THR A O 1
ATOM 1509 N N . ILE A 1 188 ? 10.706 -9.009 8.557 1.00 59.03 188 ILE A N 1
ATOM 1510 C CA . ILE A 1 188 ? 11.303 -8.317 9.714 1.00 59.03 188 ILE A CA 1
ATOM 1511 C C . ILE A 1 188 ? 10.280 -8.109 10.836 1.00 59.03 188 ILE A C 1
ATOM 1513 O O . ILE A 1 188 ? 10.596 -8.327 12.004 1.00 59.03 188 ILE A O 1
ATOM 1517 N N . LEU A 1 189 ? 9.043 -7.709 10.519 1.00 58.47 189 LEU A N 1
ATOM 1518 C CA . LEU A 1 189 ? 7.983 -7.559 11.525 1.00 58.47 189 LEU A CA 1
ATOM 1519 C C . LEU A 1 189 ? 7.588 -8.907 12.146 1.00 58.47 189 LEU A C 1
ATOM 1521 O O . LEU A 1 189 ? 7.368 -8.985 13.356 1.00 58.47 189 LEU A O 1
ATOM 1525 N N . THR A 1 190 ? 7.529 -9.960 11.330 1.00 62.06 190 THR A N 1
ATOM 1526 C CA . THR A 1 190 ? 7.189 -11.320 11.762 1.00 62.06 190 THR A CA 1
ATOM 1527 C C . THR A 1 190 ? 8.300 -11.911 12.633 1.00 62.06 190 THR A C 1
ATOM 1529 O O . THR A 1 190 ? 8.036 -12.390 13.736 1.00 62.06 190 THR A O 1
ATOM 1532 N N . ASP A 1 191 ? 9.551 -11.791 12.203 1.00 65.62 191 ASP A N 1
ATOM 1533 C CA . ASP A 1 191 ? 10.732 -12.281 12.908 1.00 65.62 191 ASP A CA 1
ATOM 1534 C C . ASP A 1 191 ? 10.946 -11.508 14.210 1.00 65.62 191 ASP A C 1
ATOM 1536 O O . ASP A 1 191 ? 11.107 -12.121 15.263 1.00 65.62 191 ASP A O 1
ATOM 1540 N N . ASN A 1 192 ? 10.823 -10.175 14.207 1.00 70.62 192 ASN A N 1
ATOM 1541 C CA . ASN A 1 192 ? 10.858 -9.386 15.442 1.00 70.62 192 ASN A CA 1
ATOM 1542 C C . ASN A 1 192 ? 9.739 -9.783 16.413 1.00 70.62 192 ASN A C 1
ATOM 1544 O O . ASN A 1 192 ? 9.952 -9.811 17.629 1.00 70.62 192 ASN A O 1
ATOM 1548 N N . TRP A 1 193 ? 8.547 -10.118 15.914 1.00 69.19 193 TRP A N 1
ATOM 1549 C CA . TRP A 1 193 ? 7.438 -10.562 16.755 1.00 69.19 193 TRP A CA 1
ATOM 1550 C C . TRP A 1 193 ? 7.695 -11.923 17.414 1.00 69.19 193 TRP A C 1
ATOM 1552 O O . TRP A 1 193 ? 7.384 -12.082 18.599 1.00 69.19 193 TRP A O 1
ATOM 1562 N N . TYR A 1 194 ? 8.262 -12.886 16.681 1.00 69.88 194 TYR A N 1
ATOM 1563 C CA . TYR A 1 194 ? 8.578 -14.215 17.214 1.00 69.88 194 TYR A CA 1
ATOM 1564 C C . TYR A 1 194 ? 9.842 -14.219 18.085 1.00 69.88 194 TYR A C 1
ATOM 1566 O O . TYR A 1 194 ? 9.855 -14.886 19.120 1.00 69.88 194 TYR A O 1
ATOM 1574 N N . ASN A 1 195 ? 10.851 -13.415 17.743 1.00 75.06 195 ASN A N 1
ATOM 1575 C CA . ASN A 1 195 ? 12.097 -13.289 18.506 1.00 75.06 195 ASN A CA 1
ATOM 1576 C C . ASN A 1 195 ? 11.904 -12.544 19.838 1.00 75.06 195 ASN A C 1
ATOM 1578 O O . ASN A 1 195 ? 12.621 -12.801 20.800 1.00 75.06 195 ASN A O 1
ATOM 1582 N N . SER A 1 196 ? 10.905 -11.657 19.932 1.00 71.56 196 SER A N 1
ATOM 1583 C CA . SER A 1 196 ? 10.556 -10.932 21.168 1.00 71.56 196 SER A CA 1
ATOM 1584 C C . SER A 1 196 ? 9.592 -11.687 22.095 1.00 71.56 196 SER A C 1
ATOM 1586 O O . SER A 1 196 ? 9.075 -11.108 23.057 1.00 71.56 196 SER A O 1
ATOM 1588 N N . LYS A 1 197 ? 9.327 -12.971 21.821 1.00 75.12 197 LYS A N 1
ATOM 1589 C CA . LYS A 1 197 ? 8.440 -13.800 22.640 1.00 75.12 197 LYS A CA 1
ATOM 1590 C C . LYS A 1 197 ? 9.000 -13.949 24.052 1.00 75.12 197 LYS A C 1
ATOM 1592 O O . LYS A 1 197 ? 10.129 -14.397 24.251 1.00 75.12 197 LYS A O 1
ATOM 1597 N N . LYS A 1 198 ? 8.187 -13.609 25.052 1.00 75.44 198 LYS A N 1
ATOM 1598 C CA . LYS A 1 198 ? 8.585 -13.748 26.455 1.00 75.44 198 LYS A CA 1
ATOM 1599 C C . LYS A 1 198 ? 8.439 -15.198 26.917 1.00 75.44 198 LYS A C 1
ATOM 1601 O O . LYS A 1 198 ? 7.504 -15.892 26.528 1.00 75.44 198 LYS A O 1
ATOM 1606 N N . GLN A 1 199 ? 9.355 -15.650 27.777 1.00 74.88 199 GLN A N 1
ATOM 1607 C CA . GLN A 1 199 ? 9.307 -17.005 28.348 1.00 74.88 199 GLN A CA 1
ATOM 1608 C C . GLN A 1 199 ? 8.147 -17.181 29.343 1.00 74.88 199 GLN A C 1
ATOM 1610 O O . GLN A 1 199 ? 7.622 -18.281 29.493 1.00 74.88 199 GLN A O 1
ATOM 1615 N N . ASN A 1 200 ? 7.729 -16.098 30.004 1.00 84.94 200 ASN A N 1
ATOM 1616 C CA . ASN A 1 200 ? 6.623 -16.106 30.955 1.00 84.94 200 ASN A CA 1
ATOM 1617 C C . ASN A 1 200 ? 5.266 -16.022 30.233 1.00 84.94 200 ASN A C 1
ATOM 1619 O O . ASN A 1 200 ? 5.016 -15.088 29.468 1.00 84.94 200 ASN A O 1
ATOM 1623 N N . VAL A 1 201 ? 4.375 -16.974 30.525 1.00 83.12 201 VAL A N 1
ATOM 1624 C CA . VAL A 1 201 ? 3.055 -17.109 29.889 1.00 83.12 201 VAL A CA 1
ATOM 1625 C C . VAL A 1 201 ? 2.176 -15.879 30.127 1.00 83.12 201 VAL A C 1
ATOM 1627 O O . VAL A 1 201 ? 1.526 -15.409 29.197 1.00 83.12 201 VAL A O 1
ATOM 1630 N N . GLU A 1 202 ? 2.168 -15.318 31.337 1.00 81.94 202 GLU A N 1
ATOM 1631 C CA . GLU A 1 202 ? 1.302 -14.174 31.667 1.00 81.94 202 GLU A CA 1
ATOM 1632 C C . GLU A 1 202 ? 1.765 -12.880 30.983 1.00 81.94 202 GLU A C 1
ATOM 1634 O O . GLU A 1 202 ? 0.961 -12.119 30.441 1.00 81.94 202 GLU A O 1
ATOM 1639 N N . GLU A 1 203 ? 3.076 -12.652 30.920 1.00 82.31 203 GLU A N 1
ATOM 1640 C CA . GLU A 1 203 ? 3.624 -11.485 30.226 1.00 82.31 203 GLU A CA 1
ATOM 1641 C C . GLU A 1 203 ? 3.447 -11.576 28.709 1.00 82.31 203 GLU A C 1
ATOM 1643 O O . GLU A 1 203 ? 3.214 -10.560 28.052 1.00 82.31 203 GLU A O 1
ATOM 1648 N N . GLU A 1 204 ? 3.522 -12.784 28.149 1.00 82.00 204 GLU A N 1
ATOM 1649 C CA . GLU A 1 204 ? 3.262 -13.018 26.732 1.00 82.00 204 GLU A CA 1
ATOM 1650 C C . GLU A 1 204 ? 1.786 -12.773 26.387 1.00 82.00 204 GLU A C 1
ATOM 1652 O O . GLU A 1 204 ? 1.479 -12.139 25.376 1.00 82.00 204 GLU A O 1
ATOM 1657 N N . ARG A 1 205 ? 0.855 -13.169 27.267 1.00 84.38 205 ARG A N 1
ATOM 1658 C CA . ARG A 1 205 ? -0.572 -12.834 27.121 1.00 84.38 205 ARG A CA 1
ATOM 1659 C C . ARG A 1 205 ? -0.794 -11.324 27.114 1.00 84.38 205 ARG A C 1
ATOM 1661 O O . ARG A 1 205 ? -1.516 -10.825 26.252 1.00 84.38 205 ARG A O 1
ATOM 1668 N N . LEU A 1 206 ? -0.150 -10.587 28.021 1.00 86.00 206 LEU A N 1
ATOM 1669 C CA . LEU A 1 206 ? -0.228 -9.122 28.051 1.00 86.00 206 LEU A CA 1
ATOM 1670 C C . LEU A 1 206 ? 0.390 -8.477 26.800 1.00 86.00 206 LEU A C 1
ATOM 1672 O O . LEU A 1 206 ? -0.157 -7.496 26.297 1.00 86.00 206 LEU A O 1
ATOM 1676 N N . ARG A 1 207 ? 1.480 -9.036 26.255 1.00 85.81 207 ARG A N 1
ATOM 1677 C CA . ARG A 1 207 ? 2.091 -8.574 24.996 1.00 85.81 207 ARG A CA 1
ATOM 1678 C C . ARG A 1 207 ? 1.121 -8.695 23.821 1.00 85.81 207 ARG A C 1
ATOM 1680 O O . ARG A 1 207 ? 0.974 -7.740 23.062 1.00 85.81 207 ARG A O 1
ATOM 1687 N N . ILE A 1 208 ? 0.422 -9.826 23.708 1.00 86.81 208 ILE A N 1
ATOM 1688 C CA . ILE A 1 208 ? -0.589 -10.061 22.664 1.00 86.81 208 ILE A CA 1
ATOM 1689 C C . ILE A 1 208 ? -1.753 -9.077 22.805 1.00 86.81 208 ILE A C 1
ATOM 1691 O O . ILE A 1 208 ? -2.169 -8.475 21.820 1.00 86.81 208 ILE A O 1
ATOM 1695 N N . VAL A 1 209 ? -2.255 -8.874 24.027 1.00 87.69 209 VAL A N 1
ATOM 1696 C CA . VAL A 1 209 ? -3.343 -7.916 24.286 1.00 87.69 209 VAL A CA 1
ATOM 1697 C C . VAL A 1 209 ? -2.915 -6.496 23.916 1.00 87.69 209 VAL A C 1
ATOM 1699 O O . VAL A 1 209 ? -3.685 -5.776 23.286 1.00 87.69 209 VAL A O 1
ATOM 1702 N N . LYS A 1 210 ? -1.681 -6.101 24.250 1.00 88.00 210 LYS A N 1
ATOM 1703 C CA . LYS A 1 210 ? -1.134 -4.790 23.886 1.00 88.00 210 LYS A CA 1
ATOM 1704 C C . LYS A 1 210 ? -1.017 -4.622 22.370 1.00 88.00 210 LYS A C 1
ATOM 1706 O O . LYS A 1 210 ? -1.463 -3.609 21.849 1.00 88.00 210 LYS A O 1
ATOM 1711 N N . ALA A 1 211 ? -0.508 -5.631 21.667 1.00 86.31 211 ALA A N 1
ATOM 1712 C CA . ALA A 1 211 ? -0.423 -5.607 20.209 1.00 86.31 211 ALA A CA 1
ATOM 1713 C C . ALA A 1 211 ? -1.809 -5.526 19.550 1.00 86.31 211 ALA A C 1
ATOM 1715 O O . ALA A 1 211 ? -2.016 -4.726 18.642 1.00 86.31 211 ALA A O 1
ATOM 1716 N N . ALA A 1 212 ? -2.784 -6.294 20.045 1.00 87.31 212 ALA A N 1
ATOM 1717 C CA . ALA A 1 212 ? -4.166 -6.210 19.580 1.00 87.31 212 ALA A CA 1
ATOM 1718 C C . ALA A 1 212 ? -4.772 -4.818 19.833 1.00 87.31 212 ALA A C 1
ATOM 1720 O O . ALA A 1 212 ? -5.459 -4.280 18.967 1.00 87.31 212 ALA A O 1
ATOM 1721 N N . ALA A 1 213 ? -4.490 -4.212 20.991 1.00 85.38 213 ALA A N 1
ATOM 1722 C CA . ALA A 1 213 ? -4.928 -2.855 21.302 1.00 85.38 213 ALA A CA 1
ATOM 1723 C C . ALA A 1 213 ? -4.294 -1.815 20.365 1.00 85.38 213 ALA A C 1
ATOM 1725 O O . ALA A 1 213 ? -4.995 -0.913 19.910 1.00 85.38 213 ALA A O 1
ATOM 1726 N N . ASP A 1 214 ? -3.006 -1.953 20.039 1.00 84.88 214 ASP A N 1
ATOM 1727 C CA . ASP A 1 214 ? -2.314 -1.065 19.102 1.00 84.88 214 ASP A CA 1
ATOM 1728 C C . ASP A 1 214 ? -2.898 -1.177 17.682 1.00 84.88 214 ASP A C 1
ATOM 1730 O O . ASP A 1 214 ? -3.168 -0.148 17.065 1.00 84.88 214 ASP A O 1
ATOM 1734 N N . ILE A 1 215 ? -3.201 -2.393 17.203 1.00 87.25 215 ILE A N 1
ATOM 1735 C CA . ILE A 1 215 ? -3.877 -2.619 15.910 1.00 87.25 215 ILE A CA 1
ATOM 1736 C C . ILE A 1 215 ? -5.236 -1.913 15.879 1.00 87.25 215 ILE A C 1
ATOM 1738 O O . ILE A 1 215 ? -5.504 -1.113 14.987 1.00 87.25 215 ILE A O 1
ATOM 1742 N N . ILE A 1 216 ? -6.078 -2.151 16.890 1.00 88.00 216 ILE A N 1
ATOM 1743 C CA . ILE A 1 216 ? -7.408 -1.530 16.976 1.00 88.00 216 ILE A CA 1
ATOM 1744 C C . ILE A 1 216 ? -7.286 -0.004 17.024 1.00 88.00 216 ILE A C 1
ATOM 1746 O O . ILE A 1 216 ? -8.073 0.709 16.401 1.00 88.00 216 ILE A O 1
ATOM 1750 N N . ARG A 1 217 ? -6.293 0.520 17.748 1.00 84.25 217 ARG A N 1
ATOM 1751 C CA . ARG A 1 217 ? -6.059 1.960 17.842 1.00 84.25 217 ARG A CA 1
ATOM 1752 C C . ARG A 1 217 ? -5.676 2.563 16.492 1.00 84.25 217 ARG A C 1
ATOM 1754 O O . ARG A 1 217 ? -6.162 3.646 16.170 1.00 84.25 217 ARG A O 1
ATOM 1761 N N . GLU A 1 218 ? -4.816 1.903 15.722 1.00 82.25 218 GLU A N 1
ATOM 1762 C CA . GLU A 1 218 ? -4.432 2.378 14.389 1.00 82.25 218 GLU A CA 1
ATOM 1763 C C . GLU A 1 218 ? -5.577 2.258 13.374 1.00 82.25 218 GLU A C 1
ATOM 1765 O O . GLU A 1 218 ? -5.778 3.178 12.577 1.00 82.25 218 GLU A O 1
ATOM 1770 N N . ASP A 1 219 ? -6.413 1.224 13.467 1.00 85.50 219 ASP A N 1
ATOM 1771 C CA . ASP A 1 219 ? -7.623 1.112 12.644 1.00 85.50 219 ASP A CA 1
ATOM 1772 C C . ASP A 1 219 ? -8.607 2.261 12.926 1.00 85.50 219 ASP A C 1
ATOM 1774 O O . ASP A 1 219 ? -9.106 2.900 11.999 1.00 85.50 219 ASP A O 1
ATOM 1778 N N . ILE A 1 220 ? -8.833 2.608 14.201 1.00 82.94 220 ILE A N 1
ATOM 1779 C CA . ILE A 1 220 ? -9.676 3.760 14.578 1.00 82.94 220 ILE A CA 1
ATOM 1780 C C . ILE A 1 220 ? -9.094 5.085 14.049 1.00 82.94 220 ILE A C 1
ATOM 1782 O O . ILE A 1 220 ? -9.838 5.995 13.663 1.00 82.94 220 ILE A O 1
ATOM 1786 N N . ARG A 1 221 ? -7.763 5.224 14.043 1.00 80.38 221 ARG A N 1
ATOM 1787 C CA . ARG A 1 221 ? -7.069 6.415 13.523 1.00 80.38 221 ARG A CA 1
ATOM 1788 C C . ARG A 1 221 ? -7.170 6.542 12.011 1.00 80.38 221 ARG A C 1
ATOM 1790 O O . ARG A 1 221 ? -7.292 7.663 11.523 1.00 80.38 221 ARG A O 1
ATOM 1797 N N . SER A 1 222 ? -7.136 5.417 11.307 1.00 84.25 222 SER A N 1
ATOM 1798 C CA . SER A 1 222 ? -7.156 5.357 9.844 1.00 84.25 222 SER A CA 1
ATOM 1799 C C . SER A 1 222 ? -8.544 5.616 9.254 1.00 84.25 222 SER A C 1
ATOM 1801 O O . SER A 1 222 ? -8.662 5.958 8.079 1.00 84.25 222 SER A O 1
ATOM 1803 N N . MET A 1 223 ? -9.596 5.497 10.066 1.00 81.06 223 MET A N 1
ATOM 1804 C CA . MET A 1 223 ? -10.967 5.797 9.655 1.00 81.06 223 MET A CA 1
ATOM 1805 C C . MET A 1 223 ? -11.175 7.286 9.364 1.00 81.06 223 MET A C 1
ATOM 1807 O O . MET A 1 223 ? -10.715 8.176 10.093 1.00 81.06 223 MET A O 1
ATOM 1811 N N . VAL A 1 224 ? -11.925 7.551 8.297 1.00 80.88 224 VAL A N 1
ATOM 1812 C CA . VAL A 1 224 ? -12.301 8.896 7.861 1.00 80.88 224 VAL A CA 1
ATOM 1813 C C . VAL A 1 224 ? -13.750 9.139 8.263 1.00 80.88 224 VAL A C 1
ATOM 1815 O O . VAL A 1 224 ? -14.639 8.431 7.805 1.00 80.88 224 VAL A O 1
ATOM 1818 N N . TYR A 1 225 ? -13.973 10.150 9.101 1.00 77.44 225 TYR A N 1
ATOM 1819 C CA . TYR A 1 225 ? -15.299 10.533 9.583 1.00 77.44 225 TYR A CA 1
ATOM 1820 C C . TYR A 1 225 ? -15.732 11.858 8.955 1.00 77.44 225 TYR A C 1
ATOM 1822 O O . TYR A 1 225 ? -14.925 12.789 8.856 1.00 77.44 225 TYR A O 1
ATOM 1830 N N . ASP A 1 226 ? -17.000 11.956 8.551 1.00 72.06 226 ASP A N 1
ATOM 1831 C CA . ASP A 1 226 ? -17.580 13.222 8.103 1.00 72.06 226 ASP A CA 1
ATOM 1832 C C . ASP A 1 226 ? -17.950 14.083 9.319 1.00 72.06 226 ASP A C 1
ATOM 1834 O O . ASP A 1 226 ? -18.751 13.695 10.163 1.00 72.06 226 ASP A O 1
ATOM 1838 N N . LEU A 1 227 ? -17.345 15.266 9.411 1.00 70.44 227 LEU A N 1
ATOM 1839 C CA . LEU A 1 227 ? -17.598 16.243 10.475 1.00 70.44 227 LEU A CA 1
ATOM 1840 C C . LEU A 1 227 ? -18.524 17.378 10.018 1.00 70.44 227 LEU A C 1
ATOM 1842 O O . LEU A 1 227 ? -18.789 18.299 10.789 1.00 70.44 227 LEU A O 1
ATOM 1846 N N . ARG A 1 228 ? -18.955 17.375 8.751 1.00 70.25 228 ARG A N 1
ATOM 1847 C CA . ARG A 1 228 ? -19.693 18.493 8.145 1.00 70.25 228 ARG A CA 1
ATOM 1848 C C . ARG A 1 228 ? -21.196 18.349 8.298 1.00 70.25 228 ARG A C 1
ATOM 1850 O O . ARG A 1 228 ? -21.890 19.359 8.374 1.00 70.25 228 ARG A O 1
ATOM 1857 N N . ASN A 1 229 ? -21.685 17.115 8.339 1.00 67.00 229 ASN A N 1
ATOM 1858 C CA . ASN A 1 229 ? -23.107 16.820 8.341 1.00 67.00 229 ASN A CA 1
ATOM 1859 C C . ASN A 1 229 ? -23.518 16.208 9.669 1.00 67.00 229 ASN A C 1
ATOM 1861 O O . ASN A 1 229 ? -22.972 15.199 10.107 1.00 67.00 229 ASN A O 1
ATOM 1865 N N . TYR A 1 230 ? -24.503 16.837 10.299 1.00 64.00 230 TYR A N 1
ATOM 1866 C CA . TYR A 1 230 ? -25.046 16.375 11.558 1.00 64.00 230 TYR A CA 1
ATOM 1867 C C . TYR A 1 230 ? -26.391 15.670 11.323 1.00 64.00 230 TYR A C 1
ATOM 1869 O O . TYR A 1 230 ? -27.276 16.275 10.709 1.00 64.00 230 TYR A O 1
ATOM 1877 N N . PRO A 1 231 ? -26.573 14.414 11.771 1.00 67.31 231 PRO A N 1
ATOM 1878 C CA . PRO A 1 231 ? -27.822 13.708 11.544 1.00 67.31 231 PRO A CA 1
ATOM 1879 C C . PRO A 1 231 ? -28.952 14.304 12.379 1.00 67.31 231 PRO A C 1
ATOM 1881 O O . PRO A 1 231 ? -28.773 14.772 13.505 1.00 67.31 231 PRO A O 1
ATOM 1884 N N . THR A 1 232 ? -30.154 14.279 11.819 1.00 67.88 232 THR A N 1
ATOM 1885 C CA . THR A 1 232 ? -31.344 14.757 12.520 1.00 67.88 232 THR A CA 1
ATOM 1886 C C . THR A 1 232 ? -31.731 13.798 13.658 1.00 67.88 232 THR A C 1
ATOM 1888 O O . THR A 1 232 ? -31.356 12.625 13.626 1.00 67.88 232 THR A O 1
ATOM 1891 N N . PRO A 1 233 ? -32.515 14.242 14.661 1.00 64.25 233 PRO A N 1
ATOM 1892 C CA . PRO A 1 233 ? -32.979 13.380 15.756 1.00 64.25 233 PRO A CA 1
ATOM 1893 C C . PRO A 1 233 ? -33.813 12.164 15.324 1.00 64.25 233 PRO A C 1
ATOM 1895 O O . PRO A 1 233 ? -34.064 11.290 16.145 1.00 64.25 233 PRO A O 1
ATOM 1898 N N . GLU A 1 234 ? -34.251 12.112 14.068 1.00 69.94 234 GLU A N 1
ATOM 1899 C CA . GLU A 1 234 ? -34.998 10.991 13.489 1.00 69.94 234 GLU A CA 1
ATOM 1900 C C . GLU A 1 234 ? -34.074 9.993 12.774 1.00 69.94 234 GLU A C 1
ATOM 1902 O O . GLU A 1 234 ? -34.414 8.822 12.671 1.00 69.94 234 GLU A O 1
ATOM 1907 N N . THR A 1 235 ? -32.884 10.433 12.345 1.00 76.44 235 THR A N 1
ATOM 1908 C CA . THR A 1 235 ? -31.962 9.670 11.481 1.00 76.44 235 THR A CA 1
ATOM 1909 C C . THR A 1 235 ? -30.613 9.368 12.145 1.00 76.44 235 THR A C 1
ATOM 1911 O O . THR A 1 235 ? -29.688 8.885 11.501 1.00 76.44 235 THR A O 1
ATOM 1914 N N . PHE A 1 236 ? -30.433 9.692 13.430 1.00 71.69 236 PHE A N 1
ATOM 1915 C CA . PHE A 1 236 ? -29.134 9.571 14.118 1.00 71.69 236 PHE A CA 1
ATOM 1916 C C . PHE A 1 236 ? -28.702 8.128 14.423 1.00 71.69 236 PHE A C 1
ATOM 1918 O O . PHE A 1 236 ? -27.564 7.915 14.840 1.00 71.69 236 PHE A O 1
ATOM 1925 N N . LEU A 1 237 ? -29.601 7.155 14.242 1.00 74.19 237 LEU A N 1
ATOM 1926 C CA . LEU A 1 237 ? -29.316 5.722 14.349 1.00 74.19 237 LEU A CA 1
ATOM 1927 C C . LEU A 1 237 ? -28.997 5.078 12.988 1.00 74.19 237 LEU A C 1
ATOM 1929 O O . LEU A 1 237 ? -28.571 3.923 12.951 1.00 74.19 237 LEU A O 1
ATOM 1933 N N . ASP A 1 238 ? -29.148 5.816 11.886 1.00 74.62 238 ASP A N 1
ATOM 1934 C CA . ASP A 1 238 ? -28.936 5.290 10.540 1.00 74.62 238 ASP A CA 1
ATOM 1935 C C . ASP A 1 238 ? -27.441 5.220 10.201 1.00 74.62 238 ASP A C 1
ATOM 1937 O O . ASP A 1 238 ? -26.693 6.168 10.430 1.00 74.62 238 ASP A O 1
ATOM 1941 N N . ASN A 1 239 ? -27.000 4.105 9.607 1.00 72.19 239 ASN A N 1
ATOM 1942 C CA . ASN A 1 239 ? -25.627 3.889 9.108 1.00 72.19 239 ASN A CA 1
ATOM 1943 C C . ASN A 1 239 ? -24.497 3.979 10.152 1.00 72.19 239 ASN A C 1
ATOM 1945 O O . ASN A 1 239 ? -23.321 4.003 9.796 1.00 72.19 239 ASN A O 1
ATOM 1949 N N . VAL A 1 240 ? -24.837 3.952 11.437 1.00 75.69 240 VAL A N 1
ATOM 1950 C CA . VAL A 1 240 ? -23.908 4.124 12.566 1.00 75.69 240 VAL A CA 1
ATOM 1951 C C . VAL A 1 240 ? -22.896 2.975 12.704 1.00 75.69 240 VAL A C 1
ATOM 1953 O O . VAL A 1 240 ? -21.845 3.125 13.330 1.00 75.69 240 VAL A O 1
ATOM 1956 N N . GLU A 1 241 ? -23.192 1.823 12.098 1.00 79.44 241 GLU A N 1
ATOM 1957 C CA . GLU A 1 241 ? -22.294 0.663 12.035 1.00 79.44 241 GLU A CA 1
ATOM 1958 C C . GLU A 1 241 ? -21.067 0.916 11.150 1.00 79.44 241 GLU A C 1
ATOM 1960 O O . GLU A 1 241 ? -19.989 0.392 11.435 1.00 79.44 241 GLU A O 1
ATOM 1965 N N . ASN A 1 242 ? -21.209 1.758 10.119 1.00 81.75 242 ASN A N 1
ATOM 1966 C CA . ASN A 1 242 ? -20.135 2.066 9.170 1.00 81.75 242 ASN A CA 1
ATOM 1967 C C . ASN A 1 242 ? -19.012 2.892 9.810 1.00 81.75 242 ASN A C 1
ATOM 1969 O O . ASN A 1 242 ? -17.867 2.822 9.371 1.00 81.75 242 ASN A O 1
ATOM 1973 N N . ASP A 1 243 ? -19.324 3.628 10.877 1.00 81.00 243 ASP A N 1
ATOM 1974 C CA . ASP A 1 243 ? -18.348 4.409 11.636 1.00 81.00 243 ASP A CA 1
ATOM 1975 C C . ASP A 1 243 ? -17.473 3.534 12.550 1.00 81.00 243 ASP A C 1
ATOM 1977 O O . ASP A 1 243 ? -16.562 4.035 13.206 1.00 81.00 243 ASP A O 1
ATOM 1981 N N . VAL A 1 244 ? -17.722 2.222 12.635 1.00 85.19 244 VAL A N 1
ATOM 1982 C CA . VAL A 1 244 ? -16.996 1.323 13.539 1.00 85.19 244 VAL A CA 1
ATOM 1983 C C . VAL A 1 244 ? -16.046 0.410 12.756 1.00 85.19 244 VAL A C 1
ATOM 1985 O O . VAL A 1 244 ? -16.512 -0.335 11.895 1.00 85.19 244 VAL A O 1
ATOM 1988 N N . PRO A 1 245 ? -14.733 0.375 13.075 1.00 87.00 245 PRO A N 1
ATOM 1989 C CA . PRO A 1 245 ? -13.787 -0.469 12.350 1.00 87.00 245 PRO A CA 1
ATOM 1990 C C . PRO A 1 245 ? -14.093 -1.959 12.526 1.00 87.00 245 PRO A C 1
ATOM 1992 O O . PRO A 1 245 ? -14.455 -2.401 13.621 1.00 87.00 245 PRO A O 1
ATOM 1995 N N . ASN A 1 246 ? -13.844 -2.758 11.486 1.00 86.75 246 ASN A N 1
ATOM 1996 C CA . ASN A 1 246 ? -14.077 -4.209 11.503 1.00 86.75 246 ASN A CA 1
ATOM 1997 C C . ASN A 1 246 ? -13.350 -4.925 12.656 1.00 86.75 246 ASN A C 1
ATOM 1999 O O . ASN A 1 246 ? -13.913 -5.825 13.278 1.00 86.75 246 ASN A O 1
ATOM 2003 N N . SER A 1 247 ? -12.122 -4.513 12.984 1.00 86.62 247 SER A N 1
ATOM 2004 C CA . SER A 1 247 ? -11.344 -5.073 14.100 1.00 86.62 247 SER A CA 1
ATOM 2005 C C . SER A 1 247 ? -12.017 -4.844 15.455 1.00 86.62 247 SER A C 1
ATOM 2007 O O . SER A 1 247 ? -12.086 -5.755 16.284 1.00 86.62 247 SER A O 1
ATOM 2009 N N . LEU A 1 248 ? -12.597 -3.659 15.659 1.00 86.25 248 LEU A N 1
ATOM 2010 C CA . LEU A 1 248 ? -13.345 -3.321 16.866 1.00 86.25 248 LEU A CA 1
ATOM 2011 C C . LEU A 1 248 ? -14.675 -4.090 16.934 1.00 86.25 248 LEU A C 1
ATOM 2013 O O . LEU A 1 248 ? -15.032 -4.613 17.992 1.00 86.25 248 LEU A O 1
ATOM 2017 N N . GLN A 1 249 ? -15.373 -4.244 15.803 1.00 85.62 249 GLN A N 1
ATOM 2018 C CA . GLN A 1 249 ? -16.569 -5.090 15.726 1.00 85.62 249 GLN A CA 1
ATOM 2019 C C . GLN A 1 249 ? -16.247 -6.555 16.061 1.00 85.62 249 GLN A C 1
ATOM 2021 O O . GLN A 1 249 ? -16.973 -7.194 16.825 1.00 85.62 249 GLN A O 1
ATOM 2026 N N . MET A 1 250 ? -15.136 -7.094 15.545 1.00 85.50 250 MET A N 1
ATOM 2027 C CA . MET A 1 250 ? -14.669 -8.446 15.865 1.00 85.50 250 MET A CA 1
ATOM 2028 C C . MET A 1 250 ? -14.343 -8.616 17.351 1.00 85.50 250 MET A C 1
ATOM 2030 O O . MET A 1 250 ? -14.715 -9.637 17.942 1.00 85.50 250 MET A O 1
ATOM 2034 N N . LEU A 1 251 ? -13.697 -7.624 17.972 1.00 86.06 251 LEU A N 1
ATOM 2035 C CA . LEU A 1 251 ? -13.416 -7.639 19.406 1.00 86.06 251 LEU A CA 1
ATOM 2036 C C . LEU A 1 251 ? -14.717 -7.725 20.211 1.00 86.06 251 LEU A C 1
ATOM 2038 O O . LEU A 1 251 ? -14.865 -8.606 21.059 1.00 86.06 251 LEU A O 1
ATOM 2042 N N . PHE A 1 252 ? -15.687 -6.856 19.927 1.00 83.50 252 PHE A N 1
ATOM 2043 C CA . PHE A 1 252 ? -16.949 -6.861 20.658 1.00 83.50 252 PHE A CA 1
ATOM 2044 C C . PHE A 1 252 ? -17.783 -8.108 20.404 1.00 83.50 252 PHE A C 1
ATOM 2046 O O . PHE A 1 252 ? -18.346 -8.655 21.349 1.00 83.50 252 PHE A O 1
ATOM 2053 N N . ASN A 1 253 ? -17.804 -8.621 19.174 1.00 81.00 253 ASN A N 1
ATOM 2054 C CA . ASN A 1 253 ? -18.414 -9.915 18.886 1.00 81.00 253 ASN A CA 1
ATOM 2055 C C . ASN A 1 253 ? -17.777 -11.023 19.742 1.00 81.00 253 ASN A C 1
ATOM 2057 O O . ASN A 1 253 ? -18.485 -11.866 20.283 1.00 81.00 253 ASN A O 1
ATOM 2061 N N . SER A 1 254 ? -16.459 -10.987 19.943 1.00 80.75 254 SER A N 1
ATOM 2062 C CA . SER A 1 254 ? -15.735 -11.991 20.733 1.00 80.75 254 SER A CA 1
ATOM 2063 C C . SER A 1 254 ? -15.959 -11.869 22.247 1.00 80.75 254 SER A C 1
ATOM 2065 O O . SER A 1 254 ? -15.994 -12.887 22.946 1.00 80.75 254 SER A O 1
ATOM 2067 N N . ILE A 1 255 ? -16.106 -10.644 22.764 1.00 81.38 255 ILE A N 1
ATOM 2068 C CA . ILE A 1 255 ? -16.309 -10.370 24.197 1.00 81.38 255 ILE A CA 1
ATOM 2069 C C . ILE A 1 255 ? -17.787 -10.522 24.587 1.00 81.38 255 ILE A C 1
ATOM 2071 O O . ILE A 1 255 ? -18.099 -11.167 25.587 1.00 81.38 255 ILE A O 1
ATOM 2075 N N . ILE A 1 256 ? -18.697 -9.940 23.802 1.00 73.69 256 ILE A N 1
ATOM 2076 C CA . ILE A 1 256 ? -20.107 -9.744 24.166 1.00 73.69 256 ILE A CA 1
ATOM 2077 C C . ILE A 1 256 ? -20.984 -10.922 23.708 1.00 73.69 256 ILE A C 1
ATOM 2079 O O . ILE A 1 256 ? -21.805 -11.398 24.492 1.00 73.69 256 ILE A O 1
ATOM 2083 N N . LYS A 1 257 ? -20.795 -11.472 22.494 1.00 65.94 257 LYS A N 1
ATOM 2084 C CA . LYS A 1 257 ? -21.686 -12.530 21.952 1.00 65.94 257 LYS A CA 1
ATOM 2085 C C . LYS A 1 257 ? -21.501 -13.920 22.580 1.00 65.94 257 LYS A C 1
ATOM 2087 O O . LYS A 1 257 ? -22.226 -14.846 22.227 1.00 65.94 257 LYS A O 1
ATOM 2092 N N . LYS A 1 258 ? -20.582 -14.105 23.537 1.00 58.28 258 LYS A N 1
ATOM 2093 C CA . LYS A 1 258 ? -20.398 -15.403 24.223 1.00 58.28 258 LYS A CA 1
ATOM 2094 C C . LYS A 1 258 ? -21.577 -15.813 25.115 1.00 58.28 258 LYS A C 1
ATOM 2096 O O . LYS A 1 258 ? -21.701 -16.991 25.442 1.00 58.28 258 LYS A O 1
ATOM 2101 N N . LYS A 1 259 ? -22.451 -14.884 25.512 1.00 54.84 259 LYS A N 1
ATOM 2102 C CA . LYS A 1 259 ? -23.710 -15.189 26.210 1.00 54.84 259 LYS A CA 1
ATOM 2103 C C . LYS A 1 259 ? -24.866 -15.050 25.227 1.00 54.84 259 LYS A C 1
ATOM 2105 O O . LYS A 1 259 ? -24.938 -14.035 24.546 1.00 54.84 259 LYS A O 1
ATOM 2110 N N . LYS A 1 260 ? -25.778 -16.035 25.199 1.00 50.03 260 LYS A N 1
ATOM 2111 C CA . LYS A 1 260 ? -27.078 -15.942 24.506 1.00 50.03 260 LYS A CA 1
ATOM 2112 C C . LYS A 1 260 ? -27.736 -14.615 24.889 1.00 50.03 260 LYS A C 1
ATOM 2114 O O . LYS A 1 260 ? -28.258 -14.495 25.996 1.00 50.03 260 LYS A O 1
ATOM 2119 N N . CYS A 1 261 ? -27.666 -13.621 24.012 1.00 52.28 261 CYS A N 1
ATOM 2120 C CA . CYS A 1 261 ? -28.477 -12.431 24.164 1.00 52.28 261 CYS A CA 1
ATOM 2121 C C . CYS A 1 261 ? -29.881 -12.830 23.720 1.00 52.28 261 CYS A C 1
ATOM 2123 O O . CYS A 1 261 ? -30.061 -13.324 22.612 1.00 52.28 261 CYS A O 1
ATOM 2125 N N . THR A 1 262 ? -30.852 -12.706 24.616 1.00 54.81 262 THR A N 1
ATOM 2126 C CA . THR A 1 262 ? -32.265 -13.017 24.359 1.00 54.81 262 THR A CA 1
ATOM 2127 C C . THR A 1 262 ? -32.904 -12.063 23.344 1.00 54.81 262 THR A C 1
ATOM 2129 O O . THR A 1 262 ? -33.993 -12.352 22.864 1.00 54.81 262 THR A O 1
ATOM 2132 N N . ASP A 1 263 ? -32.222 -10.963 23.014 1.00 64.12 263 ASP A N 1
ATOM 2133 C CA . ASP A 1 263 ? -32.640 -9.925 22.073 1.00 64.12 263 ASP A CA 1
ATOM 2134 C C . ASP A 1 263 ? -31.402 -9.433 21.291 1.00 64.12 263 ASP A C 1
ATOM 2136 O O . ASP A 1 263 ? -30.516 -8.772 21.847 1.00 64.12 263 ASP A O 1
ATOM 2140 N N . GLU A 1 264 ? -31.283 -9.840 20.023 1.00 65.50 264 GLU A N 1
ATOM 2141 C CA . GLU A 1 264 ? -30.117 -9.533 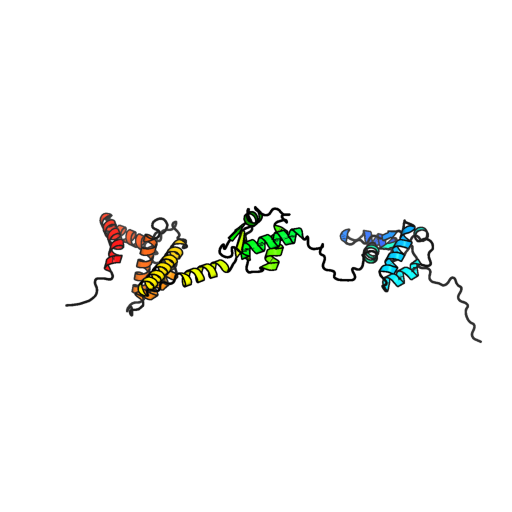19.183 1.00 65.50 264 GLU A CA 1
ATOM 2142 C C . GLU A 1 264 ? -29.988 -8.038 18.876 1.00 65.50 264 GLU A C 1
ATOM 2144 O O . GLU A 1 264 ? -28.868 -7.526 18.818 1.00 65.50 264 GLU A O 1
ATOM 2149 N N . ASP A 1 265 ? -31.101 -7.324 18.718 1.00 66.50 265 ASP A N 1
ATOM 2150 C CA . ASP A 1 265 ? -31.081 -5.928 18.280 1.00 66.50 265 ASP A CA 1
ATOM 2151 C C . ASP A 1 265 ? -30.675 -4.997 19.417 1.00 66.50 265 ASP A C 1
ATOM 2153 O O . ASP A 1 265 ? -29.803 -4.142 19.246 1.00 66.50 265 ASP A O 1
ATOM 2157 N N . LYS A 1 266 ? -31.168 -5.255 20.633 1.00 68.00 266 LYS A N 1
ATOM 2158 C CA . LYS A 1 266 ? -30.705 -4.537 21.828 1.00 68.00 266 LYS A CA 1
ATOM 2159 C C . LYS A 1 266 ? -29.206 -4.737 22.078 1.00 68.00 266 LYS A C 1
ATOM 2161 O O . LYS A 1 266 ? -28.514 -3.808 22.513 1.00 68.00 266 LYS A O 1
ATOM 2166 N N . CYS A 1 267 ? -28.685 -5.933 21.795 1.00 67.31 267 CYS A N 1
ATOM 2167 C CA . CYS A 1 267 ? -27.259 -6.231 21.917 1.00 67.31 267 CYS A CA 1
ATOM 2168 C C . CYS A 1 267 ? -26.428 -5.399 20.934 1.00 67.31 267 CYS A C 1
ATOM 2170 O O . CYS A 1 267 ? -25.470 -4.748 21.353 1.00 67.31 267 CYS A O 1
ATOM 2172 N N . LYS A 1 268 ? -26.842 -5.348 19.660 1.00 73.44 268 LYS A N 1
ATOM 2173 C CA . LYS A 1 268 ? -26.185 -4.552 18.612 1.00 73.44 268 LYS A CA 1
ATOM 2174 C C . LYS A 1 268 ? -26.144 -3.070 18.972 1.00 73.44 268 LYS A C 1
ATOM 2176 O O . LYS A 1 268 ? -25.064 -2.484 18.972 1.00 73.44 268 LYS A O 1
ATOM 2181 N N . THR A 1 269 ? -27.271 -2.474 19.373 1.00 73.00 269 THR A N 1
ATOM 2182 C CA . THR A 1 269 ? -27.318 -1.050 19.754 1.00 73.00 269 THR A CA 1
ATOM 2183 C C . THR A 1 269 ? -26.404 -0.745 20.945 1.00 73.00 269 THR A C 1
ATOM 2185 O O . THR A 1 269 ? -25.717 0.280 20.967 1.00 73.00 269 THR A O 1
ATOM 2188 N N . THR A 1 270 ? -26.339 -1.656 21.921 1.00 74.88 270 THR A N 1
ATOM 2189 C CA . THR A 1 270 ? -25.449 -1.519 23.086 1.00 74.88 270 THR A CA 1
ATOM 2190 C C . THR A 1 270 ? -23.981 -1.586 22.664 1.00 74.88 270 THR A C 1
ATOM 2192 O O . THR A 1 270 ? -23.182 -0.738 23.058 1.00 74.88 270 THR A O 1
ATOM 2195 N N . THR A 1 271 ? -23.620 -2.554 21.819 1.00 79.81 271 THR A N 1
ATOM 2196 C CA . THR A 1 271 ? -22.267 -2.682 21.270 1.00 79.81 271 THR A CA 1
ATOM 2197 C C . THR A 1 271 ? -21.859 -1.452 20.457 1.00 79.81 271 THR A C 1
ATOM 2199 O O . THR A 1 271 ? -20.750 -0.952 20.638 1.00 79.81 271 THR A O 1
ATOM 2202 N N . LEU A 1 272 ? -22.755 -0.919 19.624 1.00 81.62 272 LEU A N 1
ATOM 2203 C CA . LEU A 1 272 ? -22.512 0.291 18.835 1.00 81.62 272 LEU A CA 1
ATOM 2204 C C . LEU A 1 272 ? -22.297 1.520 19.720 1.00 81.62 272 LEU A C 1
ATOM 2206 O O . LEU A 1 272 ? -21.364 2.286 19.496 1.00 81.62 272 LEU A O 1
ATOM 2210 N N . SER A 1 273 ? -23.093 1.669 20.778 1.00 79.62 273 SER A N 1
ATOM 2211 C CA . SER A 1 273 ? -22.949 2.771 21.739 1.00 79.62 273 SER A CA 1
ATOM 2212 C C . SER A 1 273 ? -21.592 2.742 22.454 1.00 79.62 273 SER A C 1
ATOM 2214 O O . SER A 1 273 ? -20.951 3.780 22.638 1.00 79.62 273 SER A O 1
ATOM 2216 N N . ILE A 1 274 ? -21.117 1.546 22.821 1.00 81.81 274 ILE A N 1
ATOM 2217 C CA . ILE A 1 274 ? -19.783 1.359 23.407 1.00 81.81 274 ILE A CA 1
ATOM 2218 C C . ILE A 1 274 ? -18.700 1.678 22.371 1.00 81.81 274 ILE A C 1
ATOM 2220 O O . ILE A 1 274 ? -17.764 2.414 22.680 1.00 81.81 274 ILE A O 1
ATOM 2224 N N . ALA A 1 275 ? -18.839 1.179 21.140 1.00 85.94 275 ALA A N 1
ATOM 2225 C CA . ALA A 1 275 ? -17.887 1.431 20.063 1.00 85.94 275 ALA A CA 1
ATOM 2226 C C . ALA A 1 275 ? -17.703 2.931 19.807 1.00 85.94 275 ALA A C 1
ATOM 2228 O O . ALA A 1 275 ? -16.584 3.437 19.852 1.00 85.94 275 ALA A O 1
ATOM 2229 N N . HIS A 1 276 ? -18.812 3.650 19.639 1.00 83.19 276 HIS A N 1
ATOM 2230 C CA . HIS A 1 276 ? -18.833 5.098 19.445 1.00 83.19 276 HIS A CA 1
ATOM 2231 C C . HIS A 1 276 ? -18.187 5.851 20.607 1.00 83.19 276 HIS A C 1
ATOM 2233 O O . HIS A 1 276 ? -17.463 6.819 20.389 1.00 83.19 276 HIS A O 1
ATOM 2239 N N . SER A 1 277 ? -18.372 5.374 21.837 1.00 82.38 277 SER A N 1
ATOM 2240 C CA . SER A 1 277 ? -17.750 5.989 23.010 1.00 82.38 277 SER A CA 1
ATOM 2241 C C . SER A 1 277 ? -16.232 5.788 23.045 1.00 82.38 277 SER A C 1
ATOM 2243 O O . SER A 1 277 ? -15.497 6.723 23.361 1.00 82.38 277 SER A O 1
ATOM 2245 N N . ILE A 1 278 ? -15.737 4.603 22.668 1.00 84.00 278 ILE A N 1
ATOM 2246 C CA . ILE A 1 278 ? -14.291 4.342 22.556 1.00 84.00 278 ILE A CA 1
ATOM 2247 C C . ILE A 1 278 ? -13.676 5.171 21.423 1.00 84.00 278 ILE A C 1
ATOM 2249 O O . ILE A 1 278 ? -12.597 5.744 21.589 1.00 84.00 278 ILE A O 1
ATOM 2253 N N . ILE A 1 279 ? -14.355 5.282 20.281 1.00 82.25 279 ILE A N 1
ATOM 2254 C CA . ILE A 1 279 ? -13.885 6.096 19.154 1.00 82.25 279 ILE A CA 1
ATOM 2255 C C . ILE A 1 279 ? -13.836 7.580 19.556 1.00 82.25 279 ILE A C 1
ATOM 2257 O O . ILE A 1 279 ? -12.827 8.244 19.320 1.00 82.25 279 ILE A O 1
ATOM 2261 N N . ALA A 1 280 ? -14.856 8.088 20.253 1.00 77.19 280 ALA A N 1
ATOM 2262 C CA . ALA A 1 280 ? -14.861 9.455 20.778 1.00 77.19 280 ALA A CA 1
ATOM 2263 C C . ALA A 1 280 ? -13.728 9.700 21.789 1.00 77.19 280 ALA A C 1
ATOM 2265 O O . ALA A 1 280 ? -13.054 10.726 21.720 1.00 77.19 280 ALA A O 1
ATOM 2266 N N . ALA A 1 281 ? -13.453 8.740 22.680 1.00 77.19 281 ALA A N 1
ATOM 2267 C CA . ALA A 1 281 ? -12.357 8.839 23.645 1.00 77.19 281 ALA A CA 1
ATOM 2268 C C . ALA A 1 281 ? -10.967 8.791 22.983 1.00 77.19 281 ALA A C 1
ATOM 2270 O O . ALA A 1 281 ? -10.040 9.474 23.416 1.00 77.19 281 ALA A O 1
ATOM 2271 N N . THR A 1 282 ? -10.810 8.003 21.918 1.00 75.56 282 THR A N 1
ATOM 2272 C CA . THR A 1 282 ? -9.540 7.887 21.181 1.00 75.56 282 THR A CA 1
ATOM 2273 C C . THR A 1 282 ? -9.317 9.038 20.195 1.00 75.56 282 THR A C 1
ATOM 2275 O O . THR A 1 282 ? -8.164 9.369 19.907 1.00 75.56 282 THR A O 1
ATOM 2278 N N . ARG A 1 283 ? -10.386 9.675 19.692 1.00 71.06 283 ARG A N 1
ATOM 2279 C CA . ARG A 1 283 ? -10.338 10.782 18.719 1.00 71.06 283 ARG A CA 1
ATOM 2280 C C . ARG A 1 283 ? -11.290 11.942 19.061 1.00 71.06 283 ARG A C 1
ATOM 2282 O O . ARG A 1 283 ? -12.128 12.309 18.237 1.00 71.06 283 ARG A O 1
ATOM 2289 N N . PRO A 1 284 ? -11.096 12.638 20.192 1.00 67.94 284 PRO A N 1
ATOM 2290 C CA . PRO A 1 284 ? -12.048 13.644 20.681 1.00 67.94 284 PRO A CA 1
ATOM 2291 C C . PRO A 1 284 ? -12.230 14.861 19.760 1.00 67.94 284 PRO A C 1
ATOM 2293 O O . PRO A 1 284 ? -13.252 15.532 19.816 1.00 67.94 284 PRO A O 1
ATOM 2296 N N . ARG A 1 285 ? -11.238 15.182 18.918 1.00 65.56 285 ARG A N 1
ATOM 2297 C CA . ARG A 1 285 ? -11.291 16.342 18.005 1.00 65.56 285 ARG A CA 1
ATOM 2298 C C . ARG A 1 285 ? -11.739 16.004 16.588 1.00 65.56 285 ARG A C 1
ATOM 2300 O O . ARG A 1 285 ? -11.977 16.911 15.800 1.00 65.56 285 ARG A O 1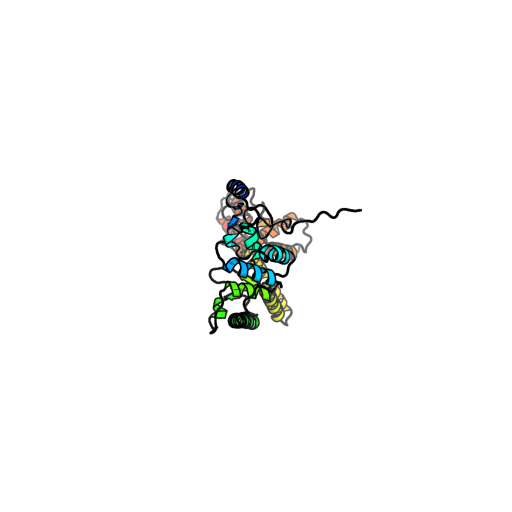
ATOM 2307 N N . SER A 1 286 ? -11.749 14.726 16.231 1.00 71.31 286 SER A N 1
ATOM 2308 C CA . SER A 1 286 ? -11.910 14.291 14.838 1.00 71.31 286 SER A CA 1
ATOM 2309 C C . SER A 1 286 ? -13.025 13.278 14.649 1.00 71.31 286 SER A C 1
ATOM 2311 O O . SER A 1 286 ? -13.202 12.779 13.543 1.00 71.31 286 SER A O 1
ATOM 2313 N N . PHE A 1 287 ? -13.744 12.964 15.720 1.00 73.94 287 PHE A N 1
ATOM 2314 C CA . PHE A 1 287 ? -14.920 12.128 15.692 1.00 73.94 287 PHE A CA 1
ATOM 2315 C C . PHE A 1 287 ? -15.994 12.760 16.565 1.00 73.94 287 PHE A C 1
ATOM 2317 O O . PHE A 1 287 ? -15.744 13.137 17.709 1.00 73.94 287 PHE A O 1
ATOM 2324 N N . LEU A 1 288 ? -17.187 12.870 16.002 1.00 70.31 288 LEU A N 1
ATOM 2325 C CA . LEU A 1 288 ? -18.383 13.352 16.666 1.00 70.31 288 LEU A CA 1
ATOM 2326 C C . LEU A 1 288 ? -19.402 12.228 16.558 1.00 70.31 288 LEU A C 1
ATOM 2328 O O . LEU A 1 288 ? -19.860 11.943 15.459 1.00 70.31 288 LEU A O 1
ATOM 2332 N N . SER A 1 289 ? -19.718 11.565 17.671 1.00 76.31 289 SER A N 1
ATOM 2333 C CA . SER A 1 289 ? -20.630 10.421 17.632 1.00 76.31 289 SER A CA 1
ATOM 2334 C C . SER A 1 289 ? -22.062 10.875 17.308 1.00 76.31 289 SER A C 1
ATOM 2336 O O . SER A 1 289 ? -22.652 11.617 18.106 1.00 76.31 289 SER A O 1
ATOM 2338 N N . PRO A 1 290 ? -22.666 10.375 16.211 1.00 75.94 290 PRO A N 1
ATOM 2339 C CA . PRO A 1 290 ? -24.083 10.571 15.903 1.00 75.94 290 PRO A CA 1
ATOM 2340 C C . PRO A 1 290 ? -25.011 10.186 17.059 1.00 75.94 290 PRO A C 1
ATOM 2342 O O . PRO A 1 290 ? -25.945 10.920 17.380 1.00 75.94 290 PRO A O 1
ATOM 2345 N N . ILE A 1 291 ? -24.713 9.069 17.737 1.00 77.69 291 ILE A N 1
ATOM 2346 C CA . ILE A 1 291 ? -25.503 8.561 18.868 1.00 77.69 291 ILE A CA 1
ATOM 2347 C C . ILE A 1 291 ? -25.487 9.559 20.027 1.00 77.69 291 ILE A C 1
ATOM 2349 O O . ILE A 1 291 ? -26.540 9.918 20.556 1.00 77.69 291 ILE A O 1
ATOM 2353 N N . GLN A 1 292 ? -24.295 10.000 20.438 1.00 75.75 292 GLN A N 1
ATOM 2354 C CA . GLN A 1 292 ? -24.141 10.833 21.632 1.00 75.75 292 GLN A CA 1
ATOM 2355 C C . GLN A 1 292 ? -24.776 12.210 21.441 1.00 75.75 292 GLN A C 1
ATOM 2357 O O . GLN A 1 292 ? -25.493 12.695 22.318 1.00 75.75 292 GLN A O 1
ATOM 2362 N N . ILE A 1 293 ? -24.560 12.829 20.282 1.00 74.75 293 ILE A N 1
ATOM 2363 C CA . ILE A 1 293 ? -25.109 14.156 20.010 1.00 74.75 293 ILE A CA 1
ATOM 2364 C C . ILE A 1 293 ? -26.620 14.052 19.730 1.00 74.75 293 ILE A C 1
ATOM 2366 O O . ILE A 1 293 ? -27.377 14.949 20.114 1.00 74.75 293 ILE A O 1
ATOM 2370 N N . GLY A 1 294 ? -27.090 12.955 19.118 1.00 74.44 294 GLY A N 1
ATOM 2371 C CA . GLY A 1 294 ? -28.507 12.737 18.814 1.00 74.44 294 GLY A CA 1
ATOM 2372 C C . GLY A 1 294 ? -29.311 12.628 20.100 1.00 74.44 294 GLY A C 1
ATOM 2373 O O . GLY A 1 294 ? -30.283 13.361 20.305 1.00 74.44 294 GLY A O 1
ATOM 2374 N N . LEU A 1 295 ? -28.812 11.808 21.025 1.00 75.19 295 LEU A N 1
ATOM 2375 C CA . LEU A 1 295 ? -29.347 11.682 22.373 1.00 75.19 295 LEU A CA 1
ATOM 2376 C C . LEU A 1 295 ? -29.282 13.008 23.145 1.00 75.19 295 LEU A C 1
ATOM 2378 O O . LEU A 1 295 ? -30.278 13.409 23.746 1.00 75.19 295 LEU A O 1
ATOM 2382 N N . GLY A 1 296 ? -28.151 13.719 23.094 1.00 73.81 296 GLY A N 1
ATOM 2383 C CA . GLY A 1 296 ? -28.003 15.025 23.743 1.00 73.81 296 GLY A CA 1
ATOM 2384 C C . GLY A 1 296 ? -29.017 16.052 23.230 1.00 73.81 296 GLY A C 1
ATOM 2385 O O . GLY A 1 296 ? -29.674 16.733 24.014 1.00 73.81 296 GLY A O 1
ATOM 2386 N N . THR A 1 297 ? -29.230 16.101 21.916 1.00 73.56 297 THR A N 1
ATOM 2387 C CA . THR A 1 297 ? -30.212 16.993 21.281 1.00 73.56 297 THR A CA 1
ATOM 2388 C C . THR A 1 297 ? -31.643 16.634 21.686 1.00 73.56 297 THR A C 1
ATOM 2390 O O . THR A 1 297 ? -32.447 17.526 21.955 1.00 73.56 297 THR A O 1
ATOM 2393 N N . LEU A 1 298 ? -31.972 15.341 21.766 1.00 75.44 298 LEU A N 1
ATOM 2394 C CA . LEU A 1 298 ? -33.284 14.865 22.214 1.00 75.44 298 LEU A CA 1
ATOM 2395 C C . LEU A 1 298 ? -33.556 15.220 23.680 1.00 75.44 298 LEU A C 1
ATOM 2397 O O . LEU A 1 298 ? -34.626 15.741 23.999 1.00 75.44 298 LEU A O 1
ATOM 2401 N N . ILE A 1 299 ? -32.587 14.979 24.565 1.00 75.94 299 ILE A N 1
ATOM 2402 C CA . ILE A 1 299 ? -32.695 15.317 25.989 1.00 75.94 299 ILE A CA 1
ATOM 2403 C C . ILE A 1 299 ? -32.823 16.833 26.157 1.00 75.94 299 ILE A C 1
ATOM 2405 O O . ILE A 1 299 ? -33.690 17.288 26.905 1.00 75.94 299 ILE A O 1
ATOM 2409 N N . TYR A 1 300 ? -32.039 17.618 25.412 1.00 74.50 300 TYR A N 1
ATOM 2410 C CA . TYR A 1 300 ? -32.142 19.075 25.429 1.00 74.50 300 TYR A CA 1
ATOM 2411 C C . TYR A 1 300 ? -33.528 19.555 24.998 1.00 74.50 300 TYR A C 1
ATOM 2413 O O . TYR A 1 300 ? -34.148 20.349 25.700 1.00 74.50 300 TYR A O 1
ATOM 2421 N N . LYS A 1 301 ? -34.046 19.045 23.872 1.00 79.12 301 LYS A N 1
ATOM 2422 C CA . LYS A 1 301 ? -35.381 19.403 23.370 1.00 79.12 301 LYS A CA 1
ATOM 2423 C C . LYS A 1 301 ? -36.491 19.031 24.353 1.00 79.12 301 LYS A C 1
ATOM 2425 O O . LYS A 1 301 ? -37.480 19.751 24.435 1.00 79.12 301 LYS A O 1
ATOM 2430 N N . LYS A 1 302 ? -36.345 17.918 25.078 1.00 81.56 302 LYS A N 1
ATOM 2431 C CA . LYS A 1 302 ? -37.374 17.411 25.995 1.00 81.56 302 LYS A CA 1
ATOM 2432 C C . LYS A 1 302 ? -37.365 18.095 27.363 1.00 81.56 302 LYS A C 1
ATOM 2434 O O . LYS A 1 302 ? -38.434 18.335 27.912 1.00 81.56 302 LYS A O 1
ATOM 2439 N N . TYR A 1 303 ? -36.187 18.372 27.920 1.00 80.25 303 TYR A N 1
ATOM 2440 C CA . TYR A 1 303 ? -36.046 18.851 29.301 1.00 80.25 303 TYR A CA 1
ATOM 2441 C C . TYR A 1 303 ? -35.557 20.298 29.412 1.00 80.25 303 TYR A C 1
ATOM 2443 O O . TYR A 1 303 ? -35.678 20.888 30.481 1.00 80.25 303 TYR A O 1
ATOM 2451 N N . GLY A 1 304 ? -34.977 20.876 28.355 1.00 75.19 304 GLY A N 1
ATOM 2452 C CA . GLY A 1 304 ? -34.501 22.265 28.329 1.00 75.19 304 GLY A CA 1
ATOM 2453 C C . GLY A 1 304 ? -33.364 22.596 29.306 1.00 75.19 304 GLY A C 1
ATOM 2454 O O . GLY A 1 304 ? -32.962 23.753 29.395 1.00 75.19 304 GLY A O 1
ATOM 2455 N N . SER A 1 305 ? -32.835 21.609 30.039 1.00 77.94 305 SER A N 1
ATOM 2456 C CA . SER A 1 305 ? -31.811 21.801 31.069 1.00 77.94 305 SER A CA 1
ATOM 2457 C C . SER A 1 305 ? -30.421 21.433 30.554 1.00 77.94 305 SER A C 1
ATOM 2459 O O . SER A 1 305 ? -30.185 20.307 30.111 1.00 77.94 305 SER A O 1
ATOM 2461 N N . LYS A 1 306 ? -29.488 22.389 30.648 1.00 69.25 306 LYS A N 1
ATOM 2462 C CA . LYS A 1 306 ? -28.061 22.170 30.364 1.00 69.25 306 LYS A CA 1
ATOM 2463 C C . LYS A 1 306 ? -27.367 21.387 31.477 1.00 69.25 306 LYS A C 1
ATOM 2465 O O . LYS A 1 306 ? -26.567 20.513 31.183 1.00 69.25 306 LYS A O 1
ATOM 2470 N N . GLU A 1 307 ? -27.743 21.624 32.731 1.00 74.62 307 GLU A N 1
ATOM 2471 C CA . GLU A 1 307 ? -27.179 20.914 33.887 1.00 74.62 307 GLU A CA 1
ATOM 2472 C C . GLU A 1 307 ? -27.442 19.407 33.802 1.00 74.62 307 GLU A C 1
ATOM 2474 O O . GLU A 1 307 ? -26.560 18.596 34.073 1.00 74.62 307 GLU A O 1
ATOM 2479 N N . LEU A 1 308 ? -28.637 19.019 33.339 1.00 75.06 308 LEU A N 1
ATOM 2480 C CA . LEU A 1 308 ? -28.966 17.615 33.105 1.00 75.06 308 LEU A CA 1
ATOM 2481 C C . LEU A 1 308 ? -28.064 16.994 32.029 1.00 75.06 308 LEU A C 1
ATOM 2483 O O . LEU A 1 308 ? -27.642 15.851 32.176 1.00 75.06 308 LEU A O 1
ATOM 2487 N N . LEU A 1 309 ? -27.752 17.733 30.962 1.00 70.44 309 LEU A N 1
ATOM 2488 C CA . LEU A 1 309 ? -26.841 17.261 29.919 1.00 70.44 309 LEU A CA 1
ATOM 2489 C C . LEU A 1 309 ? -25.406 17.135 30.414 1.00 70.44 309 LEU A C 1
ATOM 2491 O O . LEU A 1 309 ? -24.748 16.173 30.041 1.00 70.44 309 LEU A O 1
ATOM 2495 N N . ASP A 1 310 ? -24.931 18.047 31.257 1.00 68.81 310 ASP A N 1
ATOM 2496 C CA . ASP A 1 310 ? -23.576 17.982 31.813 1.00 68.81 310 ASP A CA 1
ATOM 2497 C C . ASP A 1 310 ? -23.425 16.799 32.780 1.00 68.81 310 ASP A C 1
ATOM 2499 O O . ASP A 1 310 ? -22.437 16.058 32.728 1.00 68.81 310 ASP A O 1
ATOM 2503 N N . VAL A 1 311 ? -24.449 16.550 33.604 1.00 77.69 311 VAL A N 1
ATOM 2504 C CA . VAL A 1 311 ? -24.526 15.368 34.473 1.00 77.69 311 VAL A CA 1
ATOM 2505 C C . VAL A 1 311 ? -24.593 14.093 33.637 1.00 77.69 311 VAL A C 1
ATOM 2507 O O . VAL A 1 311 ? -23.844 13.157 33.898 1.00 77.69 311 VAL A O 1
ATOM 2510 N N . ILE A 1 312 ? -25.435 14.050 32.601 1.00 72.31 312 ILE A N 1
ATOM 2511 C CA . ILE A 1 312 ? -25.561 12.886 31.716 1.00 72.31 312 ILE A CA 1
ATOM 2512 C C . ILE A 1 312 ? -24.305 12.683 30.874 1.00 72.31 312 ILE A C 1
ATOM 2514 O O . ILE A 1 312 ? -23.923 11.546 30.672 1.00 72.31 312 ILE A O 1
ATOM 2518 N N . SER A 1 313 ? -23.629 13.728 30.412 1.00 66.00 313 SER A N 1
ATOM 2519 C CA . SER A 1 313 ? -22.363 13.616 29.683 1.00 66.00 313 SER A CA 1
ATOM 2520 C C . SER A 1 313 ? -21.307 12.979 30.585 1.00 66.00 313 SER A C 1
ATOM 2522 O O . SER A 1 313 ? -20.715 11.957 30.237 1.00 66.00 313 SER A O 1
ATOM 2524 N N . THR A 1 314 ? -21.176 13.488 31.812 1.00 67.06 314 THR A N 1
ATOM 2525 C CA . THR A 1 314 ? -20.263 12.940 32.822 1.00 67.06 314 THR A CA 1
ATOM 2526 C C . THR A 1 314 ? -20.632 11.499 33.188 1.00 67.06 314 THR A C 1
ATOM 2528 O O . THR A 1 314 ? -19.755 10.644 33.295 1.00 67.06 314 THR A O 1
ATOM 2531 N N . LEU A 1 315 ? -21.928 11.197 33.316 1.00 67.44 315 LEU A N 1
ATOM 2532 C CA . LEU A 1 315 ? -22.430 9.852 33.571 1.00 67.44 315 LEU A CA 1
ATOM 2533 C C . LEU A 1 315 ? -22.306 8.936 32.359 1.00 67.44 315 LEU A C 1
ATOM 2535 O O . LEU A 1 315 ? -22.003 7.788 32.561 1.00 67.44 315 LEU A O 1
ATOM 2539 N N . ILE A 1 316 ? -22.473 9.355 31.112 1.00 59.38 316 ILE A N 1
ATOM 2540 C CA . ILE A 1 316 ? -22.303 8.480 29.941 1.00 59.38 316 ILE A CA 1
ATOM 2541 C C . ILE A 1 316 ? -20.828 8.079 29.808 1.00 59.38 316 ILE A C 1
ATOM 2543 O O . ILE A 1 316 ? -20.538 6.916 29.529 1.00 59.38 316 ILE A O 1
ATOM 2547 N N . PHE A 1 317 ? -19.896 8.986 30.127 1.00 52.84 317 PHE A N 1
ATOM 2548 C CA . PHE A 1 317 ? -18.482 8.640 30.284 1.00 52.84 317 PHE A CA 1
ATOM 2549 C C . PHE A 1 317 ? -18.208 7.776 31.538 1.00 52.84 317 PHE A C 1
ATOM 2551 O O . PHE A 1 317 ? -17.338 6.909 31.484 1.00 52.84 317 PHE A O 1
ATOM 2558 N N . ALA A 1 318 ? -18.969 7.930 32.633 1.00 36.94 318 ALA A N 1
ATOM 2559 C CA . ALA A 1 318 ? -18.825 7.150 33.878 1.00 36.94 318 ALA A CA 1
ATOM 2560 C C . ALA A 1 318 ? -19.676 5.856 33.964 1.00 36.94 318 ALA A C 1
ATOM 2562 O O . ALA A 1 318 ? -19.449 5.005 34.815 1.00 36.94 318 ALA A O 1
ATOM 2563 N N . VAL A 1 319 ? -20.662 5.656 33.095 1.00 39.62 319 VAL A N 1
ATOM 2564 C CA . VAL A 1 319 ? -21.554 4.484 33.051 1.00 39.62 319 VAL A CA 1
ATOM 2565 C C . VAL A 1 319 ? -20.862 3.360 32.280 1.00 39.62 319 VAL A C 1
ATOM 2567 O O . VAL A 1 319 ? -21.117 2.186 32.550 1.00 39.62 319 VAL A O 1
ATOM 2570 N N . LEU A 1 320 ? -19.876 3.692 31.437 1.00 38.78 320 LEU A N 1
ATOM 2571 C CA . LEU A 1 320 ? -18.930 2.732 30.860 1.00 38.78 320 LEU A CA 1
ATOM 2572 C C . LEU A 1 320 ? -18.149 1.937 31.923 1.00 38.78 320 LEU A C 1
ATOM 2574 O O . LEU A 1 320 ? -17.766 0.802 31.648 1.00 38.78 320 LEU A O 1
ATOM 2578 N N . THR A 1 321 ? -17.980 2.452 33.146 1.00 32.94 321 THR A N 1
ATOM 2579 C CA . THR A 1 321 ? -17.385 1.703 34.268 1.00 32.94 321 THR A CA 1
ATOM 2580 C C . THR A 1 321 ? -18.399 0.912 35.103 1.00 32.94 321 THR A C 1
ATOM 2582 O O . THR A 1 321 ? -17.994 0.008 35.829 1.00 32.94 321 THR A O 1
ATOM 2585 N N . ILE A 1 322 ? -19.709 1.173 34.997 1.00 29.33 322 ILE A N 1
ATOM 2586 C CA . ILE A 1 322 ? -20.717 0.590 35.909 1.00 29.33 322 ILE A CA 1
ATOM 2587 C C . ILE A 1 322 ? -21.519 -0.558 35.268 1.00 29.33 322 ILE A C 1
ATOM 2589 O O . ILE A 1 322 ? -21.981 -1.458 35.975 1.00 29.33 322 ILE A O 1
ATOM 2593 N N . VAL A 1 323 ? -21.619 -0.631 33.935 1.00 28.72 323 VAL A N 1
ATOM 2594 C CA . VAL A 1 323 ? -22.478 -1.632 33.257 1.00 28.72 323 VAL A CA 1
ATOM 2595 C C . VAL A 1 323 ? -21.954 -3.084 33.341 1.00 28.72 323 VAL A C 1
ATOM 2597 O O . VAL A 1 323 ? -22.665 -4.014 32.976 1.00 28.72 323 VAL A O 1
ATOM 2600 N N . SER A 1 324 ? -20.774 -3.335 33.923 1.00 30.84 324 SER A N 1
ATOM 2601 C CA . SER A 1 324 ? -20.314 -4.706 34.238 1.00 30.84 324 SER A CA 1
ATOM 2602 C C . SER A 1 324 ? -20.489 -5.138 35.706 1.00 30.84 324 SER A C 1
ATOM 2604 O O . SER A 1 324 ? -20.129 -6.266 36.035 1.00 30.84 324 SER A O 1
ATOM 2606 N N . GLY A 1 325 ? -21.041 -4.294 36.592 1.00 28.34 325 GLY A N 1
ATOM 2607 C CA . GLY A 1 325 ? -21.037 -4.553 38.044 1.00 28.34 325 GLY A CA 1
ATOM 2608 C C . GLY A 1 325 ? -22.381 -4.850 38.716 1.00 28.34 325 GLY A C 1
ATOM 2609 O O . GLY A 1 325 ? -22.398 -5.512 39.747 1.00 28.34 325 GLY A O 1
ATOM 2610 N N . TYR A 1 326 ? -23.512 -4.413 38.160 1.00 29.08 326 TYR A N 1
ATOM 2611 C CA . TYR A 1 326 ? -24.807 -4.513 38.846 1.00 29.08 326 TYR A CA 1
ATOM 2612 C C . TYR A 1 326 ? -25.831 -5.275 38.016 1.00 29.08 326 TYR A C 1
ATOM 2614 O O . TYR A 1 326 ? -26.731 -4.665 37.468 1.00 29.08 326 TYR A O 1
ATOM 2622 N N . LEU A 1 327 ? -25.691 -6.600 37.907 1.00 33.25 327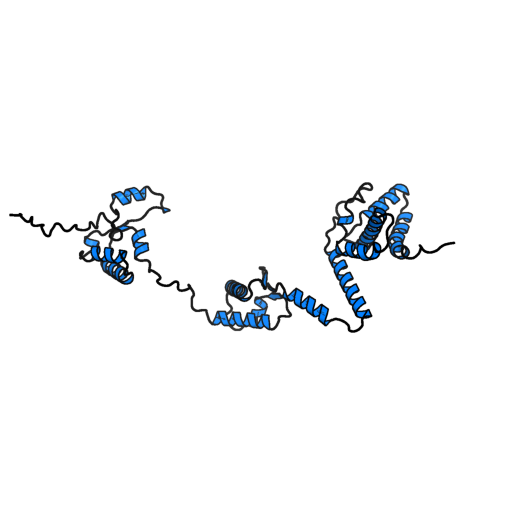 LEU A N 1
ATOM 2623 C CA . LEU A 1 327 ? -26.797 -7.526 37.603 1.00 33.25 327 LEU A CA 1
ATOM 2624 C C . LEU A 1 327 ? -26.347 -8.975 37.893 1.00 33.25 327 LEU A C 1
ATOM 2626 O O . LEU A 1 327 ? -25.926 -9.703 36.993 1.00 33.25 327 LEU A O 1
ATOM 2630 N N . ARG A 1 328 ? -26.391 -9.350 39.179 1.00 25.16 328 ARG A N 1
ATOM 2631 C CA . ARG A 1 328 ? -26.445 -10.703 39.798 1.00 25.16 328 ARG A CA 1
ATOM 2632 C C . ARG A 1 328 ? -26.218 -10.457 41.299 1.00 25.16 328 ARG A C 1
ATOM 2634 O O . ARG A 1 328 ? -25.165 -9.951 41.643 1.00 25.16 328 ARG A O 1
ATOM 2641 N N . CYS A 1 329 ? -27.106 -10.723 42.249 1.00 24.64 329 CYS A N 1
ATOM 2642 C CA . CYS A 1 329 ? -28.146 -11.740 42.379 1.00 24.64 329 CYS A CA 1
ATOM 2643 C C . CYS A 1 329 ? -29.079 -11.353 43.571 1.00 24.64 329 CYS A C 1
ATOM 2645 O O . CYS A 1 329 ? -28.862 -10.297 44.162 1.00 24.64 329 CYS A O 1
ATOM 2647 N N . PRO A 1 330 ? -30.128 -12.138 43.878 1.00 34.66 330 PRO A N 1
ATOM 2648 C CA . PRO A 1 330 ? -31.473 -11.644 44.177 1.00 34.66 330 PRO A CA 1
ATOM 2649 C C . PRO A 1 330 ? -31.842 -11.656 45.672 1.00 34.66 330 PRO A C 1
ATOM 2651 O O . PRO A 1 330 ? -31.101 -12.194 46.494 1.00 34.66 330 PRO A O 1
ATOM 2654 N N . ALA A 1 331 ? -33.014 -11.089 45.977 1.00 29.62 331 ALA A N 1
ATOM 2655 C CA . ALA A 1 331 ? -33.830 -11.485 47.126 1.00 29.62 331 ALA A CA 1
ATOM 2656 C C . ALA A 1 331 ? -34.624 -12.756 46.798 1.00 29.62 331 ALA A C 1
ATOM 2658 O O . ALA A 1 331 ? -35.018 -12.897 45.613 1.00 29.62 331 ALA A O 1
#

Sequence (331 aa):
MTTTKNTRRSDIPVFDFKQKCLLCEGDASDEFLKKEIKKPVQKRDRVHCVETLVFKDSLLETARDRNDKWSSDVILRVSNVSDLVAAEGRYHGACGKHFFKRISTQQSSKGRPENVEVTAAFDCVCNYIENNEDQCQFSLREILNDYKGYIPTEKILKKRLIDKYGQEIVIATGIKPVICFRNTGYTILTDNWYNSKKQNVEEERLRIVKAAADIIREDIRSMVYDLRNYPTPETFLDNVENDVPNSLQMLFNSIIKKKKCTDEDKCKTTTLSIAHSIIAATRPRSFLSPIQIGLGTLIYKKYGSKELLDVISTLIFAVLTIVSGYLRCPA

pLDDT: mean 73.16, std 15.03, range [24.64, 91.62]

Secondary structure (DSSP, 8-state):
--------TT-S----TTTBBTTT--B-SHHHHHHHHTS-GGGPPPEEE---TTHHHHHHHHHHHH-SHHHHHHHHHHTT-S-TTTTT-EEEHHHHHHHSS----S-----PPP-HHHHHHHHHHHHHHHHTTT-SEEEHHHHHTT--S----HHHHHHHHHHHHTTSEEEE-SSS-EEEETTHHHHHHHHHHHHT--SSHHHHHHHHHHHHHHHHHHHHHH-----S-PPPTTTTTTTTTTTS-HHHHHHHHHHHTTS--S-HHHHHHHHHHHHHHHHHHH-TTT---HHHHHHHHHHHHHH--HHHHHHHHHHHHHHTTTTTTS-----

Foldseek 3Di:
DDDDDDDDPPPDPQLQQAQAALQPRDGPHPVLVVVQVPDDPVPRWDKDWDDDQCVLVVLLVLLVQVVDPSSVSSCVNSVPDNGSNVSRGMHIPVSVCVSNPDDPPDPPPPDDPDDVQQVVLLVQLVVVCVVPLVDQKDFPCVSCVPPPTDDDDPVVSVVVCCVVCPQQWDFDDDPTTMIGGPCSVVVSVVCCLVVPQDPDPVVNVVVVVVVLVVVLLVQLVPDADDPPDADALVCLPPPLVVNAGPSLVVVCCVVPVPDPDVDPVVSVVVSSLVRLLVSCVSCVPRDDRSVLVSVLVVCCVVPVDPVVSVVVVVVSNVVVVVVVPPDDDDD

Radius of gyration: 43.95 Å; chains: 1; bounding box: 72×55×142 Å

Organism: NCBI:txid13131